Protein AF-A0A1M6E8T5-F1 (afdb_monomer)

Structure (mmCIF, N/CA/C/O backbone):
data_AF-A0A1M6E8T5-F1
#
_entry.id   AF-A0A1M6E8T5-F1
#
loop_
_atom_site.group_PDB
_atom_site.id
_atom_site.type_symbol
_atom_site.label_atom_id
_atom_site.label_alt_id
_atom_site.label_comp_id
_atom_site.label_asym_id
_atom_site.label_entity_id
_atom_site.label_seq_id
_atom_site.pdbx_PDB_ins_code
_atom_site.Cartn_x
_atom_site.Cartn_y
_atom_site.Cartn_z
_atom_site.occupancy
_atom_site.B_iso_or_equiv
_atom_site.auth_seq_id
_atom_site.auth_comp_id
_atom_site.auth_asym_id
_atom_site.auth_atom_id
_atom_site.pdbx_PDB_model_num
ATOM 1 N N . MET A 1 1 ? 20.675 -25.572 -36.518 1.00 39.62 1 MET A N 1
ATOM 2 C CA . MET A 1 1 ? 21.276 -24.234 -36.357 1.00 39.62 1 MET A CA 1
ATOM 3 C C . MET A 1 1 ? 20.811 -23.739 -35.008 1.00 39.62 1 MET A C 1
ATOM 5 O O . MET A 1 1 ? 19.609 -23.624 -34.831 1.00 39.62 1 MET A O 1
ATOM 9 N N . SER A 1 2 ? 21.718 -23.614 -34.044 1.00 46.34 2 SER A N 1
ATOM 10 C CA . SER A 1 2 ? 21.383 -23.093 -32.717 1.00 46.34 2 SER A CA 1
ATOM 11 C C . SER A 1 2 ? 21.379 -21.572 -32.796 1.00 46.34 2 SER A C 1
ATOM 13 O O . SER A 1 2 ? 22.405 -20.997 -33.160 1.00 46.34 2 SER A 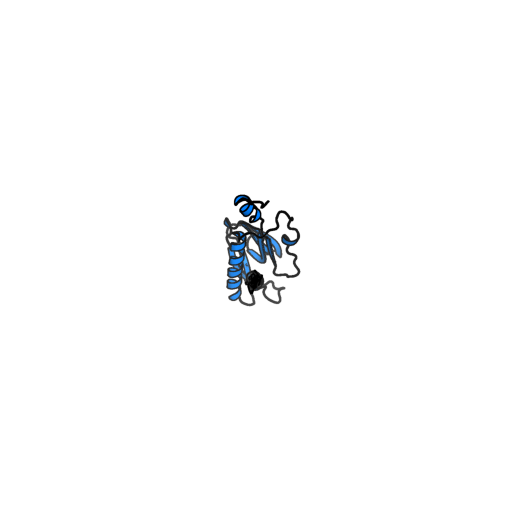O 1
ATOM 15 N N . ASP A 1 3 ? 20.247 -20.941 -32.491 1.00 60.16 3 ASP A N 1
ATOM 16 C CA . ASP A 1 3 ? 20.173 -19.491 -32.321 1.00 60.16 3 ASP A CA 1
ATOM 17 C C . ASP A 1 3 ? 20.995 -19.109 -31.087 1.00 60.16 3 ASP A C 1
ATOM 19 O O . ASP A 1 3 ? 20.649 -19.440 -29.952 1.00 60.16 3 ASP A O 1
ATOM 23 N N . ILE A 1 4 ? 22.141 -18.468 -31.314 1.00 59.66 4 ILE A N 1
ATOM 24 C CA . ILE A 1 4 ? 22.944 -17.875 -30.248 1.00 59.66 4 ILE A CA 1
ATOM 25 C C . ILE A 1 4 ? 22.240 -16.573 -29.880 1.00 59.66 4 ILE A C 1
ATOM 27 O O . ILE A 1 4 ? 22.450 -15.560 -30.542 1.00 59.66 4 ILE A O 1
ATOM 31 N N . GLN A 1 5 ? 21.387 -16.605 -28.856 1.00 51.31 5 GLN A N 1
ATOM 32 C CA . GLN A 1 5 ? 20.856 -15.370 -28.289 1.00 51.31 5 GLN A CA 1
ATOM 33 C C . GLN A 1 5 ? 22.006 -14.578 -27.676 1.00 51.31 5 GLN A C 1
ATOM 35 O O . GLN A 1 5 ? 22.799 -15.104 -26.888 1.00 51.31 5 GLN A O 1
ATOM 40 N N . THR A 1 6 ? 22.126 -13.319 -28.074 1.00 71.19 6 THR A N 1
ATOM 41 C CA . THR A 1 6 ? 23.116 -12.41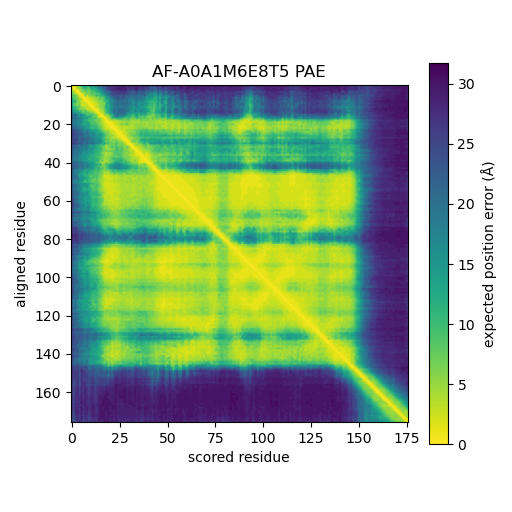4 -27.498 1.00 71.19 6 THR A CA 1
ATOM 42 C C . THR A 1 6 ? 22.727 -12.081 -26.056 1.00 71.19 6 THR A C 1
ATOM 44 O O . THR A 1 6 ? 21.553 -12.099 -25.691 1.00 71.19 6 THR A O 1
ATOM 47 N N . THR A 1 7 ? 23.702 -11.767 -25.200 1.00 60.91 7 THR A N 1
ATOM 48 C CA . THR A 1 7 ? 23.442 -11.381 -23.800 1.00 60.91 7 THR A CA 1
ATOM 49 C C . THR A 1 7 ? 22.469 -10.205 -23.687 1.00 60.91 7 THR A C 1
ATOM 51 O O . THR A 1 7 ? 21.674 -10.178 -22.758 1.00 60.91 7 THR A O 1
ATOM 54 N N . ALA A 1 8 ? 22.470 -9.291 -24.661 1.00 58.00 8 ALA A N 1
ATOM 55 C CA . ALA A 1 8 ? 21.516 -8.188 -24.737 1.00 58.00 8 ALA A CA 1
ATOM 56 C C . ALA A 1 8 ? 20.073 -8.665 -24.995 1.00 58.00 8 ALA A C 1
ATOM 58 O O . ALA A 1 8 ? 19.156 -8.195 -24.335 1.00 58.00 8 ALA A O 1
ATOM 59 N N . GLU A 1 9 ? 19.866 -9.638 -25.887 1.00 54.22 9 GLU A N 1
ATOM 60 C CA . GLU A 1 9 ? 18.538 -10.216 -26.154 1.00 54.22 9 GLU A CA 1
ATOM 61 C C . GLU A 1 9 ? 18.030 -11.056 -24.970 1.00 54.22 9 GLU A C 1
ATOM 63 O O . GLU A 1 9 ? 16.832 -11.077 -24.691 1.00 54.22 9 GLU A O 1
ATOM 68 N N . ALA A 1 10 ? 18.931 -11.712 -24.230 1.00 57.81 10 ALA A N 1
ATOM 69 C CA . ALA A 1 10 ? 18.589 -12.411 -22.991 1.00 57.81 10 ALA A CA 1
ATOM 70 C C . ALA A 1 10 ? 18.209 -11.437 -21.858 1.00 57.81 10 ALA A C 1
ATOM 72 O O . ALA A 1 10 ? 17.269 -11.708 -21.112 1.00 57.81 10 ALA A O 1
ATOM 73 N N . GLU A 1 11 ? 18.900 -10.299 -21.740 1.00 58.88 11 GLU A N 1
ATOM 74 C CA . GLU A 1 11 ? 18.570 -9.232 -20.785 1.00 58.88 11 GLU A CA 1
ATOM 75 C C . GLU A 1 11 ? 17.265 -8.507 -21.154 1.00 58.88 11 GLU A C 1
ATOM 77 O O . GLU A 1 11 ? 16.454 -8.234 -20.273 1.00 58.88 11 GLU A O 1
ATOM 82 N N . GLU A 1 12 ? 17.010 -8.261 -22.442 1.00 54.03 12 GLU A N 1
ATOM 83 C CA . GLU A 1 12 ? 15.775 -7.638 -22.938 1.00 54.03 12 GLU A CA 1
ATOM 84 C C . GLU A 1 12 ? 14.552 -8.555 -22.746 1.00 54.03 12 GLU A C 1
ATOM 86 O O . GLU A 1 12 ? 13.512 -8.112 -22.259 1.00 54.03 12 GLU A O 1
ATOM 91 N N . ASN A 1 13 ? 14.681 -9.859 -23.022 1.00 50.88 13 ASN A N 1
ATOM 92 C CA . ASN A 1 13 ? 13.605 -10.836 -22.810 1.00 50.88 13 ASN A CA 1
ATOM 93 C C . ASN A 1 13 ? 13.371 -11.147 -21.311 1.00 50.88 13 ASN A C 1
ATOM 95 O O . ASN A 1 13 ? 12.273 -11.536 -20.914 1.00 50.88 13 ASN A O 1
ATOM 99 N N . ALA A 1 14 ? 14.381 -10.923 -20.459 1.00 52.91 14 ALA A N 1
ATOM 100 C CA . ALA A 1 14 ? 14.263 -10.953 -18.999 1.00 52.91 14 ALA A CA 1
ATOM 101 C C . ALA A 1 14 ? 13.702 -9.647 -18.396 1.00 52.91 14 ALA A C 1
ATOM 103 O O . ALA A 1 14 ? 13.449 -9.602 -17.193 1.00 52.91 14 ALA A O 1
ATOM 104 N N . ALA A 1 15 ? 13.492 -8.598 -19.199 1.00 51.72 15 ALA A N 1
ATOM 105 C CA . ALA A 1 15 ? 13.020 -7.283 -18.758 1.00 51.72 15 ALA A CA 1
ATOM 106 C C . ALA A 1 15 ? 11.510 -7.059 -18.968 1.00 51.72 15 ALA A C 1
ATOM 108 O O . ALA A 1 15 ? 11.032 -5.927 -18.878 1.00 51.72 15 ALA A O 1
ATOM 109 N N . LEU A 1 16 ? 10.735 -8.114 -19.240 1.00 55.97 16 LEU A N 1
ATOM 110 C CA . LEU A 1 16 ? 9.282 -7.993 -19.337 1.00 55.97 16 LEU A CA 1
ATOM 111 C C . LEU A 1 16 ? 8.660 -7.888 -17.934 1.00 55.97 16 LEU A C 1
ATOM 113 O O . LEU A 1 16 ? 8.935 -8.735 -17.077 1.00 55.97 16 LEU A O 1
ATOM 117 N N . PRO A 1 17 ? 7.831 -6.863 -17.680 1.00 56.31 17 PRO A N 1
ATOM 118 C CA . PRO A 1 17 ? 7.446 -6.506 -16.327 1.00 56.31 17 PRO A CA 1
ATOM 119 C C . PRO A 1 17 ? 6.505 -7.537 -15.696 1.00 56.31 17 PRO A C 1
ATOM 121 O O . PRO A 1 17 ? 5.552 -8.002 -16.322 1.00 56.31 17 PRO A O 1
ATOM 124 N N . ALA A 1 18 ? 6.742 -7.875 -14.428 1.00 74.88 18 ALA A N 1
ATOM 125 C CA . ALA A 1 18 ? 5.736 -8.528 -13.608 1.00 74.88 18 ALA A CA 1
ATOM 126 C C . ALA A 1 18 ? 4.834 -7.472 -12.950 1.00 74.88 18 ALA A C 1
ATOM 128 O O . ALA A 1 18 ? 5.291 -6.437 -12.458 1.00 74.88 18 ALA A O 1
ATOM 129 N N . LEU A 1 19 ? 3.536 -7.761 -12.929 1.00 80.25 19 LEU A N 1
ATOM 130 C CA . LEU A 1 19 ? 2.517 -6.995 -12.222 1.00 80.25 19 LEU A CA 1
ATOM 131 C C . LEU A 1 19 ? 1.820 -7.929 -11.241 1.00 80.25 19 LEU A C 1
ATOM 133 O O . LEU A 1 19 ? 1.459 -9.051 -11.598 1.00 80.25 19 LEU A O 1
ATOM 137 N N . ARG A 1 20 ? 1.619 -7.458 -10.013 1.00 82.88 20 ARG A N 1
ATOM 138 C CA . ARG A 1 20 ? 0.859 -8.186 -8.995 1.00 82.88 20 ARG A CA 1
ATOM 139 C C . ARG A 1 20 ? 0.071 -7.221 -8.137 1.00 82.88 20 ARG A C 1
ATOM 141 O O . ARG A 1 20 ? 0.616 -6.214 -7.688 1.00 82.88 20 ARG A O 1
ATOM 148 N N . GLU A 1 21 ? -1.177 -7.569 -7.847 1.00 83.81 21 GLU A N 1
ATOM 149 C CA . GLU A 1 21 ? -2.066 -6.779 -6.992 1.00 83.81 21 GLU A CA 1
ATOM 150 C C . GLU A 1 21 ? -2.808 -7.679 -6.006 1.00 83.81 21 GLU A C 1
ATOM 152 O O . GLU A 1 21 ? -3.251 -8.771 -6.349 1.00 83.81 21 GLU A O 1
ATOM 157 N N . VAL A 1 22 ? -2.943 -7.223 -4.760 1.00 82.81 22 VAL A N 1
ATOM 158 C CA . VAL A 1 22 ? -3.627 -7.964 -3.697 1.00 82.81 22 VAL A CA 1
ATOM 159 C C . VAL A 1 22 ? -4.530 -7.011 -2.931 1.00 82.81 22 VAL A C 1
ATOM 161 O O . VAL A 1 22 ? -4.105 -5.926 -2.527 1.00 82.81 22 VAL A O 1
ATOM 164 N N . HIS A 1 23 ? -5.772 -7.430 -2.695 1.00 82.62 23 HIS A N 1
ATOM 165 C CA . HIS A 1 23 ? -6.796 -6.635 -2.022 1.00 82.62 23 HIS A CA 1
ATOM 166 C C . HIS A 1 23 ? -7.334 -7.333 -0.761 1.00 82.62 23 HIS A C 1
ATOM 168 O O . HIS A 1 23 ? -7.296 -8.554 -0.623 1.00 82.62 23 HIS A O 1
ATOM 174 N N . ALA A 1 24 ? -7.859 -6.542 0.178 1.00 79.62 24 ALA A N 1
ATOM 175 C CA . ALA A 1 24 ? -8.532 -7.007 1.387 1.00 79.62 24 ALA A CA 1
ATOM 176 C C . ALA A 1 24 ? -9.798 -7.800 1.053 1.00 79.62 24 ALA A C 1
ATOM 178 O O . ALA A 1 24 ? -10.091 -8.790 1.720 1.00 79.62 24 ALA A O 1
ATOM 179 N N . ASP A 1 25 ? -10.547 -7.351 0.046 1.00 79.00 25 ASP A N 1
ATOM 180 C CA . ASP A 1 25 ? -11.738 -8.028 -0.452 1.00 79.00 25 ASP A CA 1
ATOM 181 C C . ASP A 1 25 ? -11.336 -9.057 -1.523 1.00 79.00 25 ASP A C 1
ATOM 183 O O . ASP A 1 25 ? -10.864 -8.652 -2.587 1.00 79.00 25 ASP A O 1
ATOM 187 N N . PRO A 1 26 ? -11.508 -10.370 -1.275 1.00 69.56 26 PRO A N 1
ATOM 188 C CA . PRO A 1 26 ? -11.159 -11.404 -2.246 1.00 69.56 26 PRO A CA 1
ATOM 189 C C . PRO A 1 26 ? -12.083 -11.408 -3.472 1.00 69.56 26 PRO A C 1
ATOM 191 O O . PRO A 1 26 ? -11.725 -11.990 -4.490 1.00 69.56 26 PRO A O 1
ATOM 194 N N . ALA A 1 27 ? -13.263 -10.782 -3.391 1.00 72.31 27 ALA A N 1
ATOM 195 C CA . ALA A 1 27 ? -14.167 -10.637 -4.528 1.00 72.31 27 ALA A CA 1
ATOM 196 C C . ALA A 1 27 ? -13.774 -9.466 -5.443 1.00 72.31 27 ALA A C 1
ATOM 198 O O . ALA A 1 27 ? -14.336 -9.317 -6.530 1.00 72.31 27 ALA A O 1
ATOM 199 N N . ARG A 1 28 ? -12.819 -8.624 -5.023 1.00 71.81 28 ARG A N 1
ATOM 200 C CA . ARG A 1 28 ? -12.336 -7.507 -5.830 1.00 71.81 28 ARG A CA 1
ATOM 201 C C . ARG A 1 28 ? -11.369 -8.033 -6.898 1.00 71.81 28 ARG A C 1
ATOM 203 O O . ARG A 1 28 ? -10.333 -8.587 -6.533 1.00 71.81 28 ARG A O 1
ATOM 210 N N . PRO A 1 29 ? -11.667 -7.852 -8.197 1.00 64.31 29 PRO A N 1
ATOM 211 C CA . PRO A 1 29 ? -10.758 -8.278 -9.253 1.00 64.31 29 PRO A CA 1
ATOM 212 C C . PRO A 1 29 ? -9.450 -7.483 -9.174 1.00 64.31 29 PRO A C 1
ATOM 214 O O . PRO A 1 29 ? -9.482 -6.278 -8.909 1.00 64.31 29 PRO A O 1
ATOM 217 N N . ALA A 1 30 ? -8.320 -8.155 -9.421 1.00 65.81 30 ALA A N 1
ATOM 218 C CA . ALA A 1 30 ? -7.035 -7.498 -9.645 1.00 65.81 30 ALA A CA 1
ATOM 219 C C . ALA A 1 30 ? -7.167 -6.634 -10.904 1.00 65.81 30 ALA A C 1
ATOM 221 O O . ALA A 1 30 ? -7.286 -7.149 -12.017 1.00 65.81 30 ALA A O 1
ATOM 222 N N . THR A 1 31 ? -7.250 -5.322 -10.703 1.00 64.44 31 THR A N 1
ATOM 223 C CA . THR A 1 31 ? -7.682 -4.365 -11.723 1.00 64.44 31 THR A CA 1
ATOM 224 C C . THR A 1 31 ? -6.737 -4.306 -12.909 1.00 64.44 31 THR A C 1
ATOM 226 O O . THR A 1 31 ? -7.198 -4.229 -14.040 1.00 64.44 31 THR A O 1
ATOM 229 N N . CYS A 1 32 ? -5.429 -4.363 -12.670 1.00 67.25 32 CYS A N 1
ATOM 230 C CA . CYS A 1 32 ? -4.453 -4.207 -13.743 1.00 67.25 32 CYS A CA 1
ATOM 231 C C . CYS A 1 32 ? -3.931 -5.560 -14.258 1.00 67.25 32 CYS A C 1
ATOM 233 O O . CYS A 1 32 ? -3.522 -5.657 -15.412 1.00 67.25 32 CYS A O 1
ATOM 235 N N . GLU A 1 33 ? -3.930 -6.610 -13.424 1.00 67.50 33 GLU A N 1
ATOM 236 C CA . GLU A 1 33 ? -3.372 -7.926 -13.786 1.00 67.50 33 GLU A CA 1
ATOM 237 C C . GLU A 1 33 ? -4.245 -8.647 -14.824 1.00 67.50 33 GLU A C 1
ATOM 239 O O . GLU A 1 33 ? -3.726 -9.222 -15.783 1.00 67.50 33 GLU A O 1
ATOM 244 N N . ALA A 1 34 ? -5.572 -8.562 -14.681 1.00 67.31 34 ALA A N 1
ATOM 245 C CA . ALA A 1 34 ? -6.517 -9.193 -15.603 1.00 67.31 34 ALA A CA 1
ATOM 246 C C . ALA A 1 34 ? -6.464 -8.584 -17.019 1.00 67.31 34 ALA A C 1
ATOM 248 O O . ALA A 1 34 ? -6.560 -9.312 -18.010 1.00 67.31 34 ALA A O 1
ATOM 249 N N . ASP A 1 35 ? -6.246 -7.269 -17.106 1.00 73.25 35 ASP A N 1
ATOM 250 C CA . ASP A 1 35 ? -6.283 -6.495 -18.353 1.00 73.25 35 ASP A CA 1
ATOM 251 C C . ASP A 1 35 ? -4.887 -6.219 -18.940 1.00 73.25 35 ASP A C 1
ATOM 253 O O . ASP A 1 35 ? -4.743 -5.462 -19.903 1.00 73.25 35 ASP A O 1
ATOM 257 N N . LEU A 1 36 ? -3.839 -6.844 -18.389 1.00 74.06 36 LEU A N 1
ATOM 258 C CA . LEU A 1 36 ? -2.459 -6.594 -18.793 1.00 74.06 36 LEU A CA 1
ATOM 259 C C . LEU A 1 36 ? -2.228 -7.017 -20.256 1.00 74.06 36 LEU A C 1
ATOM 261 O O . LEU A 1 36 ? -2.396 -8.206 -20.571 1.00 74.06 36 LEU A O 1
ATOM 265 N N . PRO A 1 37 ? -1.806 -6.111 -21.160 1.00 75.50 37 PRO A N 1
ATOM 266 C CA . PRO A 1 37 ? -1.517 -6.461 -22.546 1.00 75.50 37 PRO A CA 1
ATOM 267 C C . PRO A 1 37 ? -0.438 -7.553 -22.648 1.00 75.50 37 PRO A C 1
ATOM 269 O O . PRO A 1 37 ? 0.509 -7.532 -21.861 1.00 75.50 37 PRO A O 1
ATOM 272 N N . PRO A 1 38 ? -0.506 -8.481 -23.626 1.00 71.38 38 PRO A N 1
ATOM 273 C CA . PRO A 1 38 ? 0.472 -9.567 -23.761 1.00 71.38 38 PRO A CA 1
ATOM 274 C C . PRO A 1 38 ? 1.931 -9.100 -23.825 1.00 71.38 38 PRO A C 1
ATOM 276 O O . PRO A 1 38 ? 2.802 -9.758 -23.271 1.00 71.38 38 PRO A O 1
ATOM 279 N N . ALA A 1 39 ? 2.183 -7.936 -24.433 1.00 67.88 39 ALA A N 1
ATOM 280 C CA . ALA A 1 39 ? 3.512 -7.330 -24.535 1.00 67.88 39 ALA A CA 1
ATOM 281 C C . ALA A 1 39 ? 4.112 -6.888 -23.185 1.00 67.88 39 ALA A C 1
ATOM 283 O O . ALA A 1 39 ? 5.290 -6.565 -23.120 1.00 67.88 39 ALA A O 1
ATOM 284 N N . MET A 1 40 ? 3.308 -6.849 -22.121 1.00 63.97 40 MET A N 1
ATOM 285 C CA . MET A 1 40 ? 3.719 -6.438 -20.778 1.00 63.97 40 MET A CA 1
ATOM 286 C C . MET A 1 40 ? 3.729 -7.614 -19.794 1.00 63.97 40 MET A C 1
ATOM 288 O O . MET A 1 40 ? 3.822 -7.389 -18.597 1.00 63.97 40 MET A O 1
ATOM 292 N N . ARG A 1 41 ? 3.585 -8.860 -20.265 1.00 66.50 41 ARG A N 1
ATOM 293 C CA . ARG A 1 41 ? 3.579 -10.060 -19.415 1.00 66.50 41 ARG A CA 1
ATOM 294 C C . ARG A 1 41 ? 4.957 -10.715 -19.442 1.00 66.50 41 ARG A C 1
ATOM 296 O O . ARG A 1 41 ? 5.435 -11.069 -20.514 1.00 66.50 41 ARG A O 1
ATOM 303 N N . GLY A 1 42 ? 5.561 -10.948 -18.279 1.00 64.56 42 GLY A N 1
ATOM 304 C CA . GLY A 1 42 ? 6.840 -11.650 -18.191 1.00 64.56 42 GLY A CA 1
ATOM 305 C C . GLY A 1 42 ? 7.219 -12.106 -16.787 1.00 64.56 42 GLY A C 1
ATOM 306 O O . GLY A 1 42 ? 6.521 -11.836 -15.81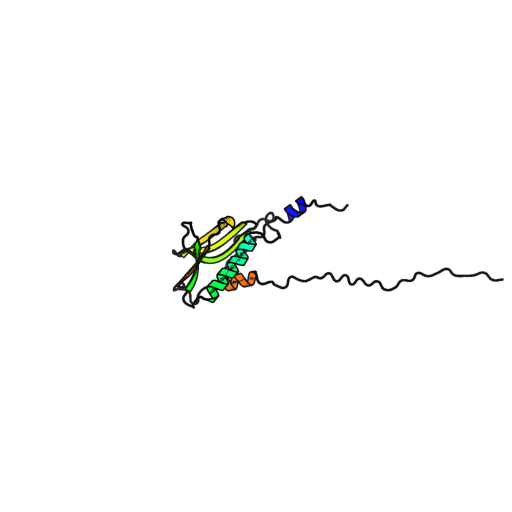0 1.00 64.56 42 GLY A O 1
ATOM 307 N N . LYS A 1 43 ? 8.340 -12.829 -16.700 1.00 58.75 43 LYS A N 1
ATOM 308 C CA . LYS A 1 43 ? 9.029 -13.154 -15.446 1.00 58.75 43 LYS A CA 1
ATOM 309 C C . LYS A 1 43 ? 10.435 -12.565 -15.510 1.00 58.75 43 LYS A C 1
ATOM 311 O O . LYS A 1 43 ? 11.307 -13.126 -16.165 1.00 58.75 43 LYS A O 1
ATOM 316 N N . ALA A 1 44 ? 10.630 -11.458 -14.806 1.00 63.38 44 ALA A N 1
ATOM 317 C CA . ALA A 1 44 ? 11.926 -10.828 -14.599 1.00 63.38 44 ALA A CA 1
ATOM 318 C C . ALA A 1 44 ? 12.565 -11.286 -13.269 1.00 63.38 44 ALA A C 1
ATOM 320 O O . ALA A 1 44 ? 11.859 -11.776 -12.374 1.00 63.38 44 ALA A O 1
ATOM 321 N N . PRO A 1 45 ? 13.890 -11.111 -13.079 1.00 72.00 45 PRO A N 1
ATOM 322 C CA . PRO A 1 45 ? 14.473 -11.098 -11.737 1.00 72.00 45 PRO A CA 1
ATOM 323 C C . PRO A 1 45 ? 13.767 -10.053 -10.856 1.00 72.00 45 PRO A C 1
ATOM 325 O O . PRO A 1 45 ? 13.163 -9.107 -11.357 1.00 72.00 45 PRO A O 1
ATOM 328 N N . LYS A 1 46 ? 13.836 -10.201 -9.523 1.00 79.12 46 LYS A N 1
ATOM 329 C CA . LYS A 1 46 ? 13.129 -9.292 -8.602 1.00 79.12 46 LYS A CA 1
ATOM 330 C C . LYS A 1 46 ? 13.516 -7.828 -8.849 1.00 79.12 46 LYS A C 1
ATOM 332 O O . LYS A 1 46 ? 14.641 -7.423 -8.555 1.00 79.12 46 LYS A O 1
ATOM 337 N N . SER A 1 47 ? 12.554 -7.042 -9.321 1.00 88.50 47 SER A N 1
ATOM 338 C CA . SER A 1 47 ? 12.716 -5.611 -9.558 1.00 88.50 47 SER A CA 1
ATOM 339 C C . SER A 1 47 ? 12.800 -4.806 -8.252 1.00 88.50 47 SER A C 1
ATOM 341 O O . SER A 1 47 ? 12.380 -5.289 -7.191 1.00 88.50 47 SER A O 1
ATOM 343 N N . PRO A 1 48 ? 13.282 -3.550 -8.301 1.00 92.69 48 PRO A N 1
ATOM 344 C CA . PRO A 1 48 ? 13.148 -2.604 -7.196 1.00 92.69 48 PRO A CA 1
ATOM 345 C C . PRO A 1 48 ? 11.714 -2.476 -6.652 1.00 92.69 48 PRO A C 1
ATOM 347 O O . PRO A 1 48 ? 11.540 -2.443 -5.430 1.00 92.69 48 PRO A O 1
ATOM 350 N N . ALA A 1 49 ? 10.698 -2.454 -7.523 1.00 92.69 49 ALA A N 1
ATOM 351 C CA . ALA A 1 49 ? 9.281 -2.398 -7.157 1.00 92.69 49 ALA A CA 1
ATOM 352 C C . ALA A 1 49 ? 8.835 -3.616 -6.359 1.00 92.69 49 ALA A C 1
ATOM 354 O O . ALA A 1 49 ? 8.310 -3.467 -5.253 1.00 92.69 49 ALA A O 1
ATOM 355 N N . ARG A 1 50 ? 9.121 -4.819 -6.863 1.00 90.88 50 ARG A N 1
ATOM 356 C CA . ARG A 1 50 ? 8.798 -6.067 -6.170 1.00 90.88 50 ARG A CA 1
ATOM 357 C C . ARG A 1 50 ? 9.479 -6.135 -4.809 1.00 90.88 50 ARG A C 1
ATOM 359 O O . ARG A 1 50 ? 8.860 -6.455 -3.799 1.00 90.88 50 ARG A O 1
ATOM 366 N N . TRP A 1 51 ? 10.752 -5.768 -4.764 1.00 92.06 51 TRP A N 1
ATOM 367 C CA . TRP A 1 51 ? 11.519 -5.693 -3.531 1.00 92.06 51 TRP A CA 1
ATOM 368 C C . TRP A 1 51 ? 10.927 -4.707 -2.512 1.00 92.06 51 TRP A C 1
ATOM 370 O O . TRP A 1 51 ? 10.875 -5.005 -1.317 1.00 92.06 51 TRP A O 1
ATOM 380 N N . ALA A 1 52 ? 10.505 -3.519 -2.950 1.00 94.19 52 ALA A N 1
ATOM 381 C CA . ALA A 1 52 ? 9.848 -2.540 -2.088 1.00 94.19 52 ALA A CA 1
ATOM 382 C C . ALA A 1 52 ? 8.500 -3.066 -1.573 1.00 94.19 52 ALA A C 1
ATOM 384 O O . ALA A 1 52 ? 8.240 -2.998 -0.372 1.00 94.19 52 ALA A O 1
ATOM 385 N N . TYR A 1 53 ? 7.696 -3.649 -2.460 1.00 92.94 53 TYR A N 1
ATOM 386 C CA . TYR A 1 53 ? 6.407 -4.259 -2.154 1.00 92.94 53 TYR A CA 1
ATOM 387 C C . TYR A 1 53 ? 6.515 -5.341 -1.074 1.00 92.94 53 TYR A C 1
ATOM 389 O O . TYR A 1 53 ? 5.880 -5.225 -0.027 1.00 92.94 53 TYR A O 1
ATOM 397 N N . GLU A 1 54 ? 7.383 -6.339 -1.265 1.00 91.88 54 GLU A N 1
ATOM 398 C CA . GLU A 1 54 ? 7.564 -7.438 -0.308 1.00 91.88 54 GLU A CA 1
ATOM 399 C C . GLU A 1 54 ? 8.009 -6.921 1.075 1.00 91.88 54 GLU A C 1
ATOM 401 O O . GLU A 1 54 ? 7.487 -7.346 2.108 1.00 91.88 54 GLU A O 1
ATOM 406 N N . ARG A 1 55 ? 8.926 -5.943 1.128 1.00 93.94 55 ARG A N 1
ATOM 407 C CA . ARG A 1 55 ? 9.373 -5.346 2.401 1.00 93.94 55 ARG A CA 1
ATOM 408 C C . ARG A 1 55 ? 8.275 -4.538 3.089 1.00 93.94 55 ARG A C 1
ATOM 410 O O . ARG A 1 55 ? 8.153 -4.604 4.311 1.00 93.94 55 ARG A O 1
ATOM 417 N N . LEU A 1 56 ? 7.469 -3.790 2.337 1.00 93.44 56 LEU A N 1
ATOM 418 C CA . LEU A 1 56 ? 6.341 -3.039 2.893 1.00 93.44 56 LEU A CA 1
ATOM 419 C C . LEU A 1 56 ? 5.298 -3.965 3.516 1.00 93.44 56 LEU A C 1
ATOM 421 O O . LEU A 1 56 ? 4.802 -3.665 4.600 1.00 93.44 56 LEU A O 1
ATOM 425 N N . ILE A 1 57 ? 5.024 -5.112 2.892 1.00 91.69 57 ILE A N 1
ATOM 426 C CA . ILE A 1 57 ? 4.143 -6.141 3.456 1.00 91.69 57 ILE A CA 1
ATOM 427 C C . ILE A 1 57 ? 4.639 -6.587 4.833 1.00 91.69 57 ILE A C 1
ATOM 429 O O . ILE A 1 57 ? 3.854 -6.651 5.781 1.00 91.69 57 ILE A O 1
ATOM 433 N N . LEU A 1 58 ? 5.944 -6.841 4.968 1.00 91.12 58 LEU A N 1
ATOM 434 C CA . LEU A 1 58 ? 6.542 -7.221 6.248 1.00 91.12 58 LEU A CA 1
ATOM 435 C C . LEU A 1 58 ? 6.381 -6.118 7.301 1.00 91.12 58 LEU A C 1
ATOM 437 O O . LEU A 1 58 ? 5.993 -6.414 8.432 1.00 91.12 58 LEU A O 1
ATOM 441 N N . TYR A 1 59 ? 6.621 -4.852 6.942 1.00 93.38 59 TYR A N 1
ATOM 442 C CA . TYR A 1 59 ? 6.410 -3.727 7.859 1.00 93.38 59 TYR A CA 1
ATOM 443 C C . TYR A 1 59 ? 4.949 -3.597 8.296 1.00 93.38 59 TYR A C 1
ATOM 445 O O . TYR A 1 59 ? 4.690 -3.433 9.488 1.00 93.38 59 TYR A O 1
ATOM 453 N N . ILE A 1 60 ? 3.998 -3.715 7.365 1.00 91.69 60 ILE A N 1
ATOM 454 C CA . ILE A 1 60 ? 2.562 -3.634 7.661 1.00 91.69 60 ILE A CA 1
ATOM 455 C C . ILE A 1 60 ? 2.144 -4.780 8.582 1.00 91.69 60 ILE A C 1
ATOM 457 O O . ILE A 1 60 ? 1.520 -4.524 9.609 1.00 91.69 60 ILE A O 1
ATOM 461 N N . ARG A 1 61 ? 2.546 -6.023 8.284 1.00 90.94 61 ARG A N 1
ATOM 462 C CA . ARG A 1 61 ? 2.285 -7.180 9.156 1.00 90.94 61 ARG A CA 1
ATOM 463 C C . ARG A 1 61 ? 2.833 -6.943 10.563 1.00 90.94 61 ARG A C 1
ATOM 465 O O . ARG A 1 61 ? 2.105 -7.112 11.536 1.00 90.94 61 ARG A O 1
A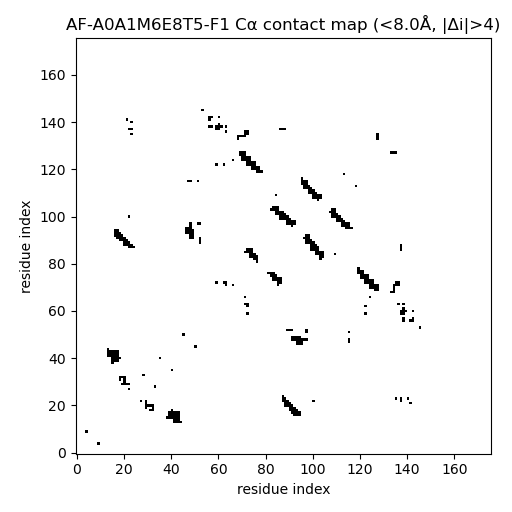TOM 472 N N . LYS A 1 62 ? 4.092 -6.507 10.687 1.00 92.19 62 LYS A N 1
ATOM 473 C CA . LYS A 1 62 ? 4.715 -6.230 11.994 1.00 92.19 62 LYS A CA 1
ATOM 474 C C . LYS A 1 62 ? 4.064 -5.080 12.753 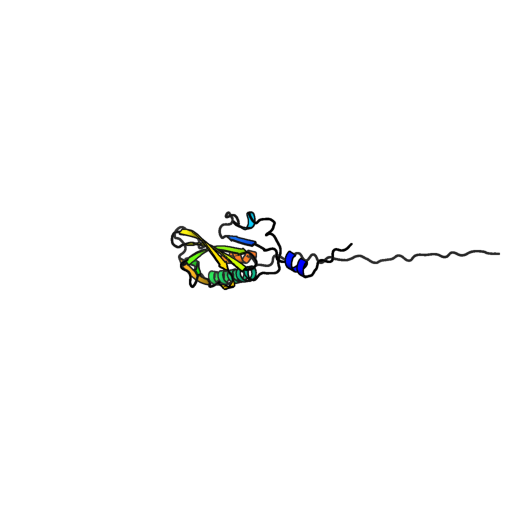1.00 92.19 62 LYS A C 1
ATOM 476 O O . LYS A 1 62 ? 4.040 -5.109 13.982 1.00 92.19 62 LYS A O 1
ATOM 481 N N . PHE A 1 63 ? 3.541 -4.085 12.049 1.00 91.94 63 PHE A N 1
ATOM 482 C CA . PHE A 1 63 ? 2.769 -3.008 12.655 1.00 91.94 63 PHE A CA 1
ATOM 483 C C . PHE A 1 63 ? 1.417 -3.520 13.176 1.00 91.94 63 PHE A C 1
ATOM 485 O O . PHE A 1 63 ? 1.064 -3.268 14.326 1.00 91.94 63 PHE A O 1
ATOM 492 N N . GLU A 1 64 ? 0.698 -4.297 12.363 1.00 90.88 64 GLU A N 1
ATOM 493 C CA . GLU A 1 64 ? -0.603 -4.875 12.714 1.00 90.88 64 GLU A CA 1
ATOM 494 C C . GLU A 1 64 ? -0.537 -5.903 13.854 1.00 90.88 64 GLU A C 1
ATOM 496 O O . GLU A 1 64 ? -1.473 -5.974 14.646 1.00 90.88 64 GLU A O 1
ATOM 501 N N . GLU A 1 65 ? 0.560 -6.661 13.983 1.00 90.06 65 GLU A N 1
ATOM 502 C CA . GLU A 1 65 ? 0.796 -7.600 15.099 1.00 90.06 65 GLU A CA 1
ATOM 503 C C . GLU A 1 65 ? 0.697 -6.926 16.480 1.00 90.06 65 GLU A C 1
ATOM 505 O O . GLU A 1 65 ? 0.419 -7.592 17.475 1.00 90.06 65 GLU A O 1
ATOM 510 N N . ARG A 1 66 ? 0.929 -5.611 16.555 1.00 88.94 66 ARG A N 1
ATOM 511 C CA . ARG A 1 66 ? 0.923 -4.832 17.803 1.00 88.94 66 ARG A CA 1
ATOM 512 C C . ARG A 1 66 ? -0.358 -4.022 18.003 1.00 88.94 66 ARG A C 1
ATOM 514 O O . ARG A 1 66 ? -0.420 -3.223 18.934 1.00 88.94 66 ARG A O 1
ATOM 521 N N . LEU A 1 67 ? -1.344 -4.183 17.122 1.00 88.75 67 LEU A N 1
ATOM 522 C CA . LEU A 1 67 ? -2.525 -3.333 17.067 1.00 88.75 67 LEU A CA 1
ATOM 523 C C . LEU A 1 67 ? -3.735 -3.995 17.743 1.00 88.75 67 LEU A C 1
ATOM 525 O O . LEU A 1 67 ? -4.060 -5.148 17.452 1.00 88.75 67 LEU A O 1
ATOM 529 N N . ASP A 1 68 ? -4.425 -3.251 18.610 1.00 87.00 68 ASP A N 1
ATOM 530 C CA . ASP A 1 68 ? -5.628 -3.712 19.320 1.00 87.00 68 ASP A CA 1
ATOM 531 C C . ASP A 1 68 ? -6.853 -3.890 18.398 1.00 87.00 68 ASP A C 1
ATOM 533 O O . ASP A 1 68 ? -6.836 -3.510 17.227 1.00 87.00 68 ASP A O 1
ATOM 537 N N . SER A 1 69 ? -7.943 -4.462 18.917 1.00 85.88 69 SER A N 1
ATOM 538 C CA . SER A 1 69 ? -9.163 -4.739 18.141 1.00 85.88 69 SER A CA 1
ATOM 539 C C . SER A 1 69 ? -9.911 -3.499 17.634 1.00 85.88 69 SER A C 1
ATOM 541 O O . SER A 1 69 ? -10.789 -3.629 16.780 1.00 85.88 69 SER A O 1
ATOM 543 N N . GLU A 1 70 ? -9.578 -2.310 18.135 1.00 87.62 70 GLU A N 1
ATOM 544 C CA . GLU A 1 70 ? -10.303 -1.069 17.863 1.00 87.62 70 GLU A CA 1
ATOM 545 C C . GLU A 1 70 ? -9.666 -0.247 16.747 1.00 87.62 70 GLU A C 1
ATOM 547 O O . GLU A 1 70 ? -10.305 0.654 16.204 1.00 87.62 70 GLU A O 1
ATOM 552 N N . HIS A 1 71 ? -8.431 -0.561 16.363 1.00 87.31 71 HIS A N 1
ATOM 553 C CA . HIS A 1 71 ? -7.693 0.175 15.345 1.00 87.31 71 HIS A CA 1
ATOM 554 C C . HIS A 1 71 ? -7.393 -0.685 14.120 1.00 87.31 71 HIS A C 1
ATOM 556 O O . HIS A 1 71 ? -7.235 -1.898 14.215 1.00 87.31 71 HIS A O 1
ATOM 562 N N . GLU A 1 72 ? -7.245 -0.052 12.959 1.00 85.81 72 GLU A N 1
A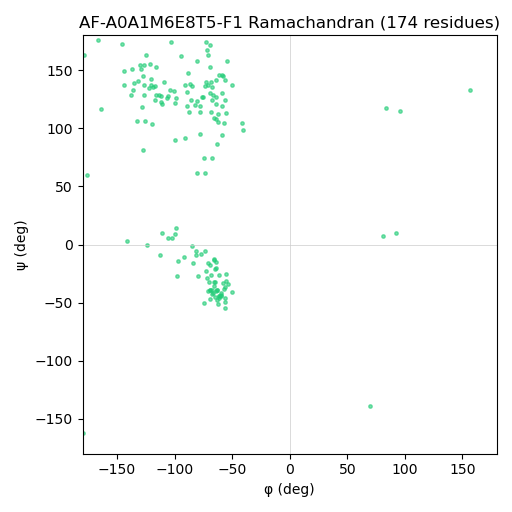TOM 563 C CA . GLU A 1 72 ? -6.708 -0.646 11.730 1.00 85.81 72 GLU A CA 1
ATOM 564 C C . GLU A 1 72 ? -5.529 0.181 11.216 1.00 85.81 72 GLU A C 1
ATOM 566 O O . GLU A 1 72 ? -5.337 1.339 11.605 1.00 85.81 72 GLU A O 1
ATOM 571 N N . VAL A 1 73 ? -4.735 -0.424 10.334 1.00 86.44 73 VAL A N 1
ATOM 572 C CA . VAL A 1 73 ? -3.621 0.265 9.690 1.00 86.44 73 VAL A CA 1
ATOM 573 C C . VAL A 1 73 ? -4.131 1.247 8.636 1.00 86.44 73 VAL A C 1
ATOM 575 O O . VAL A 1 73 ? -5.001 0.950 7.817 1.00 86.44 73 VAL A O 1
ATOM 578 N N . ALA A 1 74 ? -3.546 2.433 8.640 1.00 84.12 74 ALA A N 1
ATOM 579 C CA . ALA A 1 74 ? -3.651 3.406 7.575 1.00 84.12 74 ALA A CA 1
ATOM 580 C C . ALA A 1 74 ? -2.253 3.889 7.200 1.00 84.12 74 ALA A C 1
ATOM 582 O O . ALA A 1 74 ? -1.328 3.860 8.014 1.00 84.12 74 ALA A O 1
ATOM 583 N N . MET A 1 75 ? -2.101 4.344 5.967 1.00 81.19 75 MET A N 1
ATOM 584 C CA . MET A 1 75 ? -0.849 4.859 5.451 1.00 81.19 75 MET A CA 1
ATOM 585 C C . MET A 1 75 ? -0.961 6.356 5.214 1.00 81.19 75 MET A C 1
ATOM 587 O O . MET A 1 75 ? -1.838 6.821 4.493 1.00 81.19 75 MET A O 1
ATOM 591 N N . GLY A 1 76 ? -0.079 7.111 5.858 1.00 74.25 76 GLY A N 1
ATOM 592 C CA . GLY A 1 76 ? 0.190 8.496 5.510 1.00 74.25 76 GLY A CA 1
ATOM 593 C C . GLY A 1 76 ? 1.334 8.554 4.508 1.00 74.25 76 GLY A C 1
ATOM 594 O O . GLY A 1 76 ? 2.343 7.865 4.678 1.00 74.25 76 GLY A O 1
ATOM 595 N N . PHE A 1 77 ? 1.188 9.398 3.496 1.00 67.88 77 PHE A N 1
ATOM 596 C CA . PHE A 1 77 ? 2.256 9.692 2.546 1.00 67.88 77 PHE A CA 1
ATOM 597 C C . PHE A 1 77 ? 2.909 11.012 2.940 1.00 67.88 77 PHE A C 1
ATOM 599 O O . PHE A 1 77 ? 2.238 12.034 3.086 1.00 67.88 77 PHE A O 1
ATOM 606 N N . VAL A 1 78 ? 4.217 10.986 3.191 1.00 55.94 78 VAL A N 1
ATOM 607 C CA . VAL A 1 78 ? 4.941 12.180 3.644 1.00 55.94 78 VAL A CA 1
ATOM 608 C C . VAL A 1 78 ? 5.254 13.053 2.431 1.00 55.94 78 VAL A C 1
ATOM 610 O O . VAL A 1 78 ? 5.920 12.599 1.507 1.00 55.94 78 VAL A O 1
ATOM 613 N N . GLY A 1 79 ? 4.810 14.312 2.456 1.00 54.44 79 GLY A N 1
ATOM 614 C CA . GLY A 1 79 ? 5.142 15.305 1.427 1.00 54.44 79 GLY A CA 1
ATOM 615 C C . GLY A 1 79 ? 4.160 15.414 0.255 1.00 54.44 79 GLY A C 1
ATOM 616 O O . GLY A 1 79 ? 4.479 16.105 -0.706 1.00 54.44 79 GLY A O 1
ATOM 617 N N . GLY A 1 80 ? 2.983 14.779 0.324 1.00 59.31 80 GLY A N 1
ATOM 618 C CA . GLY A 1 80 ? 1.906 14.943 -0.660 1.00 59.31 80 GLY A CA 1
ATOM 619 C C . GLY A 1 80 ? 0.566 15.322 -0.022 1.00 59.31 80 GLY A C 1
ATOM 620 O O . GLY A 1 80 ? 0.301 14.978 1.129 1.00 59.31 80 GLY A O 1
ATOM 621 N N . ASP A 1 81 ? -0.304 15.983 -0.792 1.00 58.31 81 ASP A N 1
ATOM 622 C CA . ASP A 1 81 ? -1.647 16.412 -0.354 1.00 58.31 81 ASP A CA 1
ATOM 623 C C . ASP A 1 81 ? -2.656 15.253 -0.230 1.00 58.31 81 ASP A C 1
ATOM 625 O O . ASP A 1 81 ? -3.773 15.442 0.249 1.00 58.31 81 ASP A O 1
ATOM 629 N N . ALA A 1 82 ? -2.271 14.035 -0.629 1.00 60.34 82 ALA A N 1
ATOM 630 C CA . ALA A 1 82 ? -3.135 12.851 -0.609 1.00 60.34 82 ALA A CA 1
ATOM 631 C C . ALA A 1 82 ? -3.583 12.431 0.809 1.00 60.34 82 ALA A C 1
ATOM 633 O O . ALA A 1 82 ? -4.526 11.656 0.959 1.00 60.34 82 ALA A O 1
ATOM 634 N N . GLY A 1 83 ? -2.934 12.946 1.860 1.00 75.81 83 GLY A N 1
ATOM 635 C CA . GLY A 1 83 ? -3.347 12.728 3.243 1.00 75.81 83 GLY A CA 1
ATOM 636 C C . GLY A 1 83 ? -3.135 11.290 3.728 1.00 75.81 83 GLY A C 1
ATOM 637 O O . GLY A 1 83 ? -2.087 10.683 3.500 1.00 75.81 83 GLY A O 1
ATOM 638 N N . VAL A 1 84 ? -4.111 10.769 4.478 1.00 82.44 84 VAL A N 1
ATOM 639 C CA . VAL A 1 84 ? -4.076 9.419 5.062 1.00 82.44 84 VAL A CA 1
ATOM 640 C C . VAL A 1 84 ? -5.034 8.507 4.303 1.00 82.44 84 VAL A C 1
ATOM 642 O O . VAL A 1 84 ? -6.223 8.798 4.213 1.00 82.44 84 VAL A O 1
ATOM 645 N N . LEU A 1 85 ? -4.520 7.380 3.820 1.00 87.19 85 LEU A N 1
ATOM 646 C CA . LEU A 1 85 ? -5.267 6.343 3.119 1.00 87.19 85 LEU A CA 1
ATOM 647 C C . LEU A 1 85 ? -5.458 5.132 4.030 1.00 87.19 85 LEU A C 1
ATOM 649 O O . LEU A 1 85 ? -4.491 4.581 4.558 1.00 87.19 85 LEU A O 1
ATOM 653 N N . ARG A 1 86 ? -6.694 4.666 4.192 1.00 89.25 86 ARG A N 1
ATOM 654 C CA . ARG A 1 86 ? -6.957 3.393 4.867 1.00 89.25 86 ARG A CA 1
ATOM 655 C C . ARG A 1 86 ? -6.660 2.257 3.894 1.00 89.25 86 ARG A C 1
ATOM 657 O O . ARG A 1 86 ? -7.320 2.175 2.864 1.00 89.25 86 ARG A O 1
ATOM 664 N N . ILE A 1 87 ? -5.645 1.437 4.171 1.00 89.56 87 ILE A N 1
ATOM 665 C CA . ILE A 1 87 ? -5.163 0.462 3.184 1.00 89.56 87 ILE A CA 1
ATOM 666 C C . ILE A 1 87 ? -6.121 -0.718 3.071 1.00 89.56 87 ILE A C 1
ATOM 668 O O . ILE A 1 87 ? -6.425 -1.407 4.041 1.00 89.56 87 ILE A O 1
ATOM 672 N N . GLU A 1 88 ? -6.520 -0.981 1.836 1.00 89.88 88 GLU A N 1
ATOM 673 C CA . GLU A 1 88 ? -7.345 -2.110 1.421 1.00 89.88 88 GLU A CA 1
ATOM 674 C C . GLU A 1 88 ? -6.673 -2.941 0.330 1.00 89.88 88 GLU A C 1
ATOM 676 O O . GLU A 1 88 ? -7.244 -3.923 -0.128 1.00 89.88 88 GLU A O 1
ATOM 681 N N . GLY A 1 89 ? -5.479 -2.574 -0.120 1.00 89.94 89 GLY A N 1
ATOM 682 C CA . GLY A 1 89 ? -4.725 -3.368 -1.074 1.00 89.94 89 GLY A CA 1
ATOM 683 C C . GLY A 1 89 ? -3.381 -2.759 -1.407 1.00 89.94 89 GLY A C 1
ATOM 684 O O . GLY A 1 89 ? -3.141 -1.573 -1.175 1.00 89.94 89 GLY A O 1
ATOM 685 N N . MET A 1 90 ? -2.513 -3.580 -1.975 1.00 92.06 90 MET A N 1
ATOM 686 C CA . MET A 1 90 ? -1.224 -3.157 -2.495 1.00 92.06 90 MET A CA 1
ATOM 687 C C . MET A 1 90 ? -0.886 -3.934 -3.756 1.00 92.06 90 MET A C 1
ATOM 689 O O . MET A 1 90 ? -1.219 -5.113 -3.873 1.00 92.06 90 MET A O 1
ATOM 693 N N . GLY A 1 91 ? -0.151 -3.294 -4.652 1.00 91.81 91 GLY A N 1
ATOM 694 C CA . GLY A 1 91 ? 0.432 -3.942 -5.813 1.00 91.81 91 GLY A CA 1
ATOM 695 C C . GLY A 1 91 ? 1.776 -3.348 -6.195 1.00 91.81 91 GLY A C 1
ATOM 696 O O . GLY A 1 91 ? 2.200 -2.327 -5.646 1.00 91.81 91 GLY A O 1
ATOM 697 N N . TYR A 1 92 ? 2.438 -3.990 -7.145 1.00 92.12 92 TYR A N 1
ATOM 698 C CA . TYR A 1 92 ? 3.626 -3.464 -7.799 1.00 92.12 92 TYR A CA 1
ATOM 699 C C . TYR A 1 92 ? 3.551 -3.708 -9.298 1.00 92.12 92 TYR A C 1
ATOM 701 O O . TYR A 1 92 ? 2.942 -4.679 -9.742 1.00 92.12 92 TYR A O 1
ATOM 709 N N . PHE A 1 93 ? 4.194 -2.826 -10.050 1.00 90.50 93 PHE A N 1
ATOM 710 C CA . PHE A 1 93 ? 4.404 -2.964 -11.479 1.00 90.50 93 PHE A CA 1
ATOM 711 C C . PHE A 1 93 ? 5.899 -2.764 -11.727 1.00 90.50 93 PHE A C 1
ATOM 713 O O . PHE A 1 93 ? 6.462 -1.716 -11.399 1.00 90.50 93 PHE A O 1
ATOM 720 N N . ASP A 1 94 ? 6.551 -3.791 -12.260 1.00 87.31 94 ASP A N 1
ATOM 721 C CA . ASP A 1 94 ? 7.973 -3.736 -12.568 1.00 87.31 94 ASP A CA 1
ATOM 722 C C . ASP A 1 94 ? 8.316 -2.645 -13.607 1.00 87.31 94 ASP A C 1
ATOM 724 O O . ASP A 1 94 ? 7.558 -2.416 -14.548 1.00 87.31 94 ASP A O 1
ATOM 728 N N . PRO A 1 95 ? 9.492 -2.004 -13.496 1.00 89.69 95 PRO A N 1
ATOM 729 C CA . PRO A 1 95 ? 10.521 -2.263 -12.494 1.00 89.69 95 PRO A CA 1
ATOM 730 C C . PRO A 1 95 ? 10.400 -1.405 -11.224 1.00 89.69 95 PRO A C 1
ATOM 732 O O . PRO A 1 95 ? 11.115 -1.663 -10.254 1.00 89.69 95 PRO A O 1
ATOM 735 N N . ASP A 1 96 ? 9.555 -0.373 -11.213 1.00 92.00 96 ASP A N 1
ATOM 736 C CA . ASP A 1 96 ? 9.729 0.756 -10.294 1.00 92.00 96 ASP A CA 1
ATOM 737 C C . ASP A 1 96 ? 8.443 1.353 -9.692 1.00 92.00 96 ASP A C 1
ATOM 739 O O . ASP A 1 96 ? 8.537 2.291 -8.897 1.00 92.00 96 ASP A O 1
ATOM 743 N N . VAL A 1 97 ? 7.261 0.795 -9.964 1.00 93.12 97 VAL A N 1
ATOM 744 C CA . VAL A 1 97 ? 5.989 1.313 -9.439 1.00 93.12 97 VAL A CA 1
ATOM 745 C C . VAL A 1 97 ? 5.451 0.452 -8.299 1.00 93.12 97 VAL A C 1
ATOM 747 O O . VAL A 1 97 ? 5.320 -0.764 -8.411 1.00 93.12 97 VAL A O 1
ATOM 750 N N . VAL A 1 98 ? 5.041 1.102 -7.208 1.00 93.19 98 VAL A N 1
ATOM 751 C CA . VAL A 1 98 ? 4.236 0.512 -6.130 1.00 93.19 98 VAL A CA 1
ATOM 752 C C . VAL A 1 98 ? 2.898 1.238 -6.064 1.00 93.19 98 VAL A C 1
ATOM 754 O O . VAL A 1 98 ? 2.837 2.465 -6.123 1.00 93.19 98 VAL A O 1
ATOM 757 N N . THR A 1 99 ? 1.821 0.476 -5.920 1.00 92.56 99 THR A N 1
ATOM 758 C CA . THR A 1 99 ? 0.457 0.997 -5.858 1.00 92.56 99 THR A CA 1
ATOM 759 C C . THR A 1 99 ? -0.195 0.648 -4.526 1.00 92.56 99 THR A C 1
ATOM 761 O O . THR A 1 99 ? -0.130 -0.493 -4.071 1.00 92.56 99 THR A O 1
ATOM 764 N N . PHE A 1 100 ? -0.865 1.625 -3.921 1.00 91.44 100 PHE A N 1
ATOM 765 C CA . PHE A 1 100 ? -1.656 1.478 -2.705 1.00 91.44 100 PHE A CA 1
ATOM 766 C C . PHE A 1 100 ? -3.128 1.696 -3.023 1.00 91.44 100 PHE A C 1
ATOM 768 O O . PHE A 1 100 ? -3.503 2.713 -3.603 1.00 91.44 100 PHE A O 1
ATOM 775 N N . TYR A 1 101 ? -3.962 0.755 -2.603 1.00 90.88 101 TYR A N 1
ATOM 776 C CA . TYR A 1 101 ? -5.407 0.805 -2.759 1.00 90.88 101 TYR A CA 1
ATOM 777 C C . TYR A 1 101 ? -6.057 1.036 -1.405 1.00 90.88 101 TYR A C 1
ATOM 779 O O . TYR A 1 101 ? -5.647 0.437 -0.408 1.00 90.88 101 TYR A O 1
ATOM 787 N N . GLY A 1 102 ? -7.094 1.863 -1.362 1.00 89.62 102 GLY A N 1
ATOM 788 C CA . GLY A 1 102 ? -7.783 2.121 -0.112 1.00 89.62 102 GLY A CA 1
ATOM 789 C C . GLY A 1 102 ? -8.958 3.072 -0.215 1.00 89.62 102 GLY A C 1
ATOM 790 O O . GLY A 1 102 ? -9.469 3.357 -1.301 1.00 89.62 102 GLY A O 1
ATOM 791 N N . THR A 1 103 ? -9.340 3.594 0.946 1.00 87.44 103 THR A N 1
ATOM 792 C CA . THR A 1 103 ? -10.341 4.652 1.080 1.00 87.44 103 THR A CA 1
ATOM 793 C C . THR A 1 103 ? -9.748 5.881 1.750 1.00 87.44 103 THR A C 1
ATOM 795 O O . THR A 1 103 ? -9.019 5.760 2.742 1.00 87.44 103 THR A O 1
ATOM 798 N N . ASP A 1 104 ? -10.073 7.057 1.229 1.00 86.31 104 ASP A N 1
ATOM 799 C CA . ASP A 1 104 ? -9.733 8.330 1.861 1.00 86.31 104 ASP A CA 1
ATOM 800 C C . ASP A 1 104 ? -10.601 8.598 3.119 1.00 86.31 104 ASP A C 1
ATOM 802 O O . ASP A 1 104 ? -11.526 7.832 3.421 1.00 86.31 104 ASP A O 1
ATOM 806 N N . PRO A 1 105 ? -10.334 9.675 3.884 1.00 81.06 105 PRO A N 1
ATOM 807 C CA . PRO A 1 105 ? -11.132 10.018 5.063 1.00 81.06 105 PRO A CA 1
ATOM 808 C C . PRO A 1 105 ? -12.599 10.374 4.771 1.00 81.06 105 PRO A C 1
ATOM 810 O O . PRO A 1 105 ? -13.419 10.314 5.685 1.00 81.06 105 PRO A O 1
ATOM 813 N N . ALA A 1 106 ? -12.938 10.743 3.533 1.00 84.38 106 ALA A N 1
ATOM 814 C CA . ALA A 1 106 ? -14.310 10.988 3.090 1.00 84.38 106 ALA A CA 1
ATOM 815 C C . ALA A 1 106 ? -15.028 9.693 2.647 1.00 84.38 106 ALA A C 1
ATOM 817 O O . ALA A 1 106 ? -16.207 9.734 2.296 1.00 84.38 106 ALA A O 1
ATOM 818 N N . GLY A 1 107 ? -14.343 8.543 2.681 1.00 83.19 107 GLY A N 1
ATOM 819 C CA . GLY A 1 107 ? -14.858 7.252 2.224 1.00 83.19 107 GLY A CA 1
ATOM 820 C C . GLY A 1 107 ? -14.770 7.055 0.707 1.00 83.19 107 GLY A C 1
ATOM 821 O O . GLY A 1 107 ? -15.286 6.063 0.191 1.00 83.19 107 GLY A O 1
ATOM 822 N N . GLY A 1 108 ? -14.123 7.974 -0.013 1.00 85.81 108 GLY A N 1
ATOM 823 C CA . GLY A 1 108 ? -13.858 7.863 -1.440 1.00 85.81 108 GLY A CA 1
ATOM 824 C C . GLY A 1 108 ? -12.861 6.747 -1.727 1.00 85.81 108 GLY A C 1
ATOM 825 O O . GLY A 1 108 ? -11.887 6.558 -0.998 1.00 85.81 108 GLY A O 1
ATOM 826 N N . ARG A 1 109 ? -13.104 5.984 -2.797 1.00 87.69 109 ARG A N 1
ATOM 827 C CA . ARG A 1 109 ? -12.137 4.998 -3.290 1.00 87.69 109 ARG A CA 1
ATOM 828 C C . ARG A 1 109 ? -10.922 5.741 -3.831 1.00 87.69 109 ARG A C 1
ATOM 830 O O . ARG A 1 109 ? -11.056 6.517 -4.772 1.00 87.69 109 ARG A O 1
ATOM 837 N N . THR A 1 110 ? -9.752 5.405 -3.307 1.00 87.69 110 THR A N 1
ATOM 838 C CA . THR A 1 110 ? -8.505 6.085 -3.644 1.00 87.69 110 THR A CA 1
ATOM 839 C C . THR A 1 110 ? -7.422 5.074 -3.978 1.00 87.69 110 THR A C 1
ATOM 841 O O . THR A 1 110 ? -7.301 4.013 -3.360 1.00 87.69 110 THR A O 1
ATOM 844 N N . GLN A 1 111 ? -6.633 5.419 -4.988 1.00 89.62 111 GLN A N 1
ATOM 845 C CA . GLN A 1 111 ? -5.448 4.689 -5.398 1.00 89.62 111 GLN A CA 1
ATOM 846 C C . GLN A 1 111 ? -4.288 5.674 -5.428 1.00 89.62 111 GLN A C 1
ATOM 848 O O . GLN A 1 111 ? -4.403 6.737 -6.037 1.00 89.62 111 GLN A O 1
ATOM 853 N N . LEU A 1 112 ? -3.184 5.325 -4.774 1.00 88.75 112 LEU A N 1
ATOM 854 C CA . LEU A 1 112 ? -1.942 6.073 -4.896 1.00 88.75 112 LEU A CA 1
ATOM 855 C C . LEU A 1 112 ? -0.904 5.229 -5.621 1.00 88.75 112 LEU A C 1
ATOM 857 O O . LEU A 1 112 ? -0.619 4.106 -5.211 1.00 88.75 112 LEU A O 1
ATOM 861 N N . ILE A 1 113 ? -0.323 5.801 -6.668 1.00 91.50 113 ILE A N 1
ATOM 862 C CA . ILE A 1 113 ? 0.715 5.188 -7.492 1.00 91.50 113 ILE A CA 1
ATOM 863 C C . ILE A 1 113 ? 2.009 5.956 -7.225 1.00 91.50 113 ILE A C 1
ATOM 865 O O . ILE A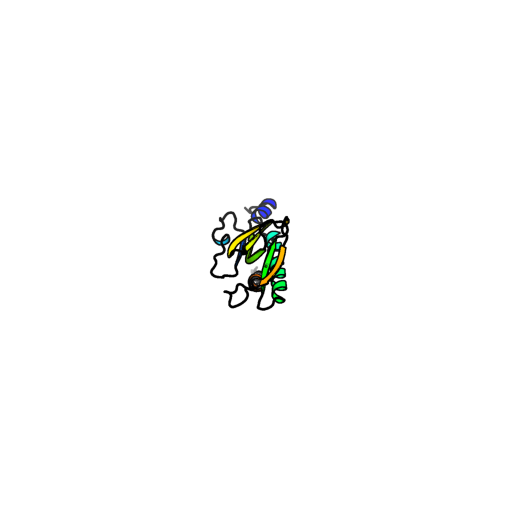 1 113 ? 2.053 7.168 -7.417 1.00 91.50 113 ILE A O 1
ATOM 869 N N . GLN A 1 114 ? 3.048 5.266 -6.759 1.00 90.75 114 GLN A N 1
ATOM 870 C CA . GLN A 1 114 ? 4.333 5.865 -6.404 1.00 90.75 114 GLN A CA 1
ATOM 871 C C . GLN A 1 114 ? 5.478 5.155 -7.115 1.00 90.75 114 GLN A C 1
ATOM 873 O O . GLN A 1 114 ? 5.552 3.926 -7.119 1.00 90.75 114 GLN A O 1
ATOM 878 N N . HIS A 1 115 ? 6.428 5.937 -7.622 1.00 93.38 115 HIS A N 1
ATOM 879 C CA . HIS A 1 115 ? 7.726 5.409 -8.014 1.00 93.38 115 HIS A CA 1
ATOM 880 C C . HIS A 1 115 ? 8.557 5.069 -6.763 1.00 93.38 115 HIS A C 1
ATOM 882 O O . HIS A 1 115 ? 8.569 5.829 -5.788 1.00 93.38 115 HIS A O 1
ATOM 888 N N . VAL A 1 116 ? 9.292 3.955 -6.778 1.00 93.44 116 VAL A N 1
ATOM 889 C CA . VAL A 1 116 ? 10.045 3.446 -5.614 1.00 93.44 116 VAL A CA 1
ATOM 890 C C . VAL A 1 116 ? 11.076 4.425 -5.061 1.00 93.44 116 VAL A C 1
ATOM 892 O O . VAL A 1 116 ? 11.285 4.468 -3.852 1.00 93.44 116 VAL A O 1
ATOM 895 N N . THR A 1 117 ? 11.706 5.244 -5.908 1.00 92.69 117 THR A N 1
ATOM 896 C CA . THR A 1 117 ? 12.698 6.241 -5.455 1.00 92.69 117 THR A CA 1
ATOM 897 C C . THR A 1 117 ? 12.074 7.412 -4.694 1.00 92.69 117 THR A C 1
ATOM 899 O O . THR A 1 117 ? 12.784 8.134 -4.001 1.00 92.69 117 THR A O 1
ATOM 902 N N . GLN A 1 118 ? 10.757 7.597 -4.803 1.00 88.75 118 GLN A N 1
ATOM 903 C CA . GLN A 1 118 ? 9.987 8.653 -4.139 1.00 88.75 118 GLN A CA 1
ATOM 904 C C . GLN A 1 118 ? 9.165 8.108 -2.964 1.00 88.75 118 GLN A C 1
ATOM 906 O O . GLN A 1 118 ? 8.335 8.815 -2.392 1.00 88.75 118 GLN A O 1
ATOM 911 N N . LEU A 1 119 ? 9.340 6.830 -2.626 1.00 86.75 119 LEU A N 1
ATOM 912 C CA . LEU A 1 119 ? 8.542 6.164 -1.616 1.00 86.75 119 LEU A CA 1
ATOM 913 C C . LEU A 1 119 ? 8.855 6.731 -0.221 1.00 86.75 119 LEU A C 1
ATOM 915 O O . LEU A 1 119 ? 9.941 6.527 0.317 1.00 86.75 119 LEU A O 1
ATOM 919 N N . SER A 1 120 ? 7.870 7.390 0.391 1.00 84.69 120 SER A N 1
ATOM 920 C CA . SER A 1 120 ? 7.920 7.823 1.788 1.00 84.69 120 SER A CA 1
ATOM 921 C C . SER A 1 120 ? 6.623 7.443 2.496 1.00 84.69 120 SER A C 1
ATOM 923 O O . SER A 1 120 ? 5.560 8.014 2.246 1.00 84.69 120 SER A O 1
ATOM 925 N N . VAL A 1 121 ? 6.711 6.421 3.348 1.00 85.81 121 VAL A N 1
ATOM 926 C CA . VAL A 1 121 ? 5.563 5.729 3.943 1.00 85.81 121 VAL A CA 1
ATOM 927 C C . VAL A 1 121 ? 5.560 5.914 5.454 1.00 85.81 121 VAL A C 1
ATOM 929 O O . VAL A 1 121 ? 6.539 5.602 6.131 1.00 85.81 121 VAL A O 1
ATOM 932 N N . MET A 1 122 ? 4.423 6.347 5.995 1.00 89.38 122 MET A N 1
ATOM 933 C CA . MET A 1 122 ? 4.144 6.372 7.428 1.00 89.38 122 MET A CA 1
ATOM 934 C C . MET A 1 122 ? 2.972 5.440 7.736 1.00 89.38 122 MET A C 1
ATOM 936 O O . MET A 1 122 ? 1.883 5.625 7.202 1.00 89.38 122 MET A O 1
ATOM 940 N N . LEU A 1 123 ? 3.157 4.475 8.636 1.00 90.62 123 LEU A N 1
ATOM 941 C CA . LEU A 1 123 ? 2.059 3.643 9.137 1.00 90.62 123 LEU A CA 1
ATOM 942 C C . LEU A 1 123 ? 1.420 4.304 10.361 1.00 90.62 123 LEU A C 1
ATOM 944 O O . LEU A 1 123 ? 2.113 4.724 11.288 1.00 90.62 123 LEU A O 1
ATOM 948 N N . ARG A 1 124 ? 0.092 4.404 10.361 1.00 90.00 124 ARG A N 1
ATOM 949 C CA . ARG A 1 124 ? -0.710 4.987 11.440 1.00 90.00 124 ARG A CA 1
ATOM 950 C C . ARG A 1 124 ? -1.798 4.011 11.863 1.00 90.00 124 ARG A C 1
ATOM 952 O O . ARG A 1 124 ? -2.371 3.311 11.037 1.00 90.00 124 ARG A O 1
ATOM 959 N N . ALA A 1 125 ? -2.101 4.004 13.153 1.00 89.62 125 ALA A N 1
ATOM 960 C CA . ALA A 1 125 ? -3.278 3.345 13.695 1.00 89.62 125 ALA A CA 1
ATOM 961 C C . ALA A 1 125 ? -4.469 4.306 13.605 1.00 89.62 125 ALA A C 1
ATOM 963 O O . ALA A 1 125 ? -4.386 5.421 14.123 1.00 89.62 125 ALA A O 1
ATOM 964 N N . LEU A 1 126 ? -5.559 3.894 12.959 1.00 87.62 126 LEU A N 1
ATOM 965 C CA . LEU A 1 126 ? -6.816 4.645 12.936 1.00 87.62 126 LEU A CA 1
ATOM 966 C C . LEU A 1 126 ? -7.953 3.805 13.515 1.00 87.62 126 LEU A C 1
ATOM 968 O O . LEU A 1 126 ? -8.021 2.619 13.190 1.00 87.62 126 LEU A O 1
ATOM 972 N N . PRO A 1 127 ? -8.893 4.397 14.275 1.00 86.38 127 PRO A N 1
ATOM 973 C CA . PRO A 1 127 ? -10.078 3.684 14.750 1.00 86.38 127 PRO A CA 1
ATOM 974 C C . PRO A 1 127 ? -10.783 2.967 13.600 1.00 86.38 127 PRO A C 1
ATOM 976 O O . PRO A 1 127 ? -10.879 3.533 12.502 1.00 86.38 127 PRO A O 1
ATOM 979 N N . LYS A 1 128 ? -11.224 1.723 13.811 1.00 85.75 128 LYS A N 1
ATOM 980 C CA . LYS A 1 128 ? -12.006 0.969 12.825 1.00 85.75 128 LYS A CA 1
ATOM 981 C C . LYS A 1 128 ? -13.291 1.731 12.476 1.00 85.75 128 LYS A C 1
ATOM 983 O O . LYS A 1 128 ? -13.842 2.413 13.343 1.00 85.75 128 LYS A O 1
ATOM 988 N N . PRO A 1 129 ? -13.781 1.662 11.226 1.00 81.50 129 PRO A N 1
ATOM 989 C CA . PRO A 1 129 ? -15.068 2.253 10.886 1.00 81.50 129 PRO A CA 1
ATOM 990 C C . PRO A 1 129 ? -16.161 1.680 11.792 1.00 81.50 129 PRO A C 1
ATOM 992 O O . PRO A 1 129 ? -16.161 0.484 12.074 1.00 81.50 129 PRO A O 1
ATOM 995 N N . GLN A 1 130 ? -17.118 2.505 12.218 1.00 77.62 130 GLN A N 1
ATOM 996 C CA . GLN A 1 130 ? -18.182 2.058 13.127 1.00 77.62 130 GLN A CA 1
ATOM 997 C C . GLN A 1 130 ? -19.049 0.936 12.526 1.00 77.62 130 GLN A C 1
ATOM 999 O O . GLN A 1 130 ? -19.604 0.123 13.257 1.00 77.62 130 GLN A O 1
ATOM 1004 N N . SER A 1 131 ? -19.135 0.868 11.195 1.00 76.75 131 SER A N 1
ATOM 1005 C CA . SER A 1 131 ? -19.817 -0.197 10.455 1.00 76.75 131 SER A CA 1
ATOM 1006 C C . SER A 1 131 ? -19.031 -1.513 10.371 1.00 76.75 131 SER A C 1
ATOM 1008 O O . SER A 1 131 ? -19.574 -2.502 9.886 1.00 76.75 131 SER A O 1
ATOM 1010 N N . ALA A 1 132 ? -17.766 -1.552 10.801 1.00 74.75 132 ALA A N 1
ATOM 1011 C CA . ALA A 1 132 ? -16.933 -2.747 10.734 1.00 74.75 132 ALA A CA 1
ATOM 1012 C C . ALA A 1 132 ? -17.082 -3.606 12.001 1.00 74.75 132 ALA A C 1
ATOM 1014 O O . ALA A 1 132 ? -16.733 -3.186 13.110 1.00 74.75 132 ALA A O 1
ATOM 1015 N N . GLU A 1 133 ? -17.539 -4.849 11.828 1.00 76.62 133 GLU A N 1
ATOM 1016 C CA . GLU A 1 133 ? -17.655 -5.827 12.919 1.00 76.62 133 GLU A CA 1
ATOM 1017 C C . GLU A 1 133 ? -16.282 -6.144 13.538 1.00 76.62 133 GLU A C 1
ATOM 1019 O O . GLU A 1 133 ? -16.108 -6.062 14.755 1.00 76.62 133 GLU A O 1
ATOM 1024 N N . ALA A 1 134 ? -15.270 -6.386 12.701 1.00 81.88 134 ALA A N 1
ATOM 1025 C CA . ALA A 1 134 ? -13.891 -6.662 13.101 1.00 81.88 134 ALA A CA 1
ATOM 1026 C C . ALA A 1 134 ? -12.902 -5.756 12.347 1.00 81.88 134 ALA A C 1
ATOM 1028 O O . ALA A 1 134 ? -13.186 -5.368 11.209 1.00 81.88 134 ALA A O 1
ATOM 1029 N N . PRO A 1 135 ? -11.741 -5.426 12.944 1.00 81.56 135 PRO A N 1
ATOM 1030 C CA . PRO A 1 135 ? -10.744 -4.607 12.279 1.00 81.56 135 PRO A CA 1
ATOM 1031 C C . PRO A 1 135 ? -10.129 -5.352 11.088 1.00 81.56 135 PRO A C 1
ATOM 1033 O O . PRO A 1 135 ? -9.733 -6.518 11.184 1.00 81.56 135 PRO A O 1
ATOM 1036 N N . ARG A 1 136 ? -9.990 -4.663 9.959 1.00 85.69 136 ARG A N 1
ATOM 1037 C CA . ARG A 1 136 ? -9.275 -5.175 8.790 1.00 85.69 136 ARG A CA 1
ATOM 1038 C C . ARG A 1 136 ? -7.776 -5.249 9.082 1.00 85.69 136 ARG A C 1
ATOM 1040 O O . ARG A 1 136 ? -7.162 -4.308 9.587 1.00 85.69 136 ARG A O 1
ATOM 1047 N N . ARG A 1 137 ? -7.212 -6.416 8.779 1.00 86.69 137 ARG A N 1
ATOM 1048 C CA . ARG A 1 137 ? -5.820 -6.798 9.031 1.00 86.69 137 ARG A CA 1
ATOM 1049 C C . ARG A 1 137 ? -5.204 -7.297 7.731 1.00 86.69 137 ARG A C 1
ATOM 1051 O O . ARG A 1 137 ? -5.233 -8.493 7.433 1.00 86.69 137 ARG A O 1
ATOM 1058 N N . ILE A 1 138 ? -4.782 -6.361 6.889 1.00 86.62 138 ILE A N 1
ATOM 1059 C CA . ILE A 1 138 ? -4.361 -6.668 5.523 1.00 86.62 138 ILE A CA 1
ATOM 1060 C C . ILE A 1 138 ? -2.933 -7.216 5.465 1.00 86.62 138 ILE A C 1
ATOM 1062 O O . ILE A 1 138 ? -2.641 -8.037 4.599 1.00 86.62 138 ILE A O 1
ATOM 1066 N N . GLY A 1 139 ? -2.068 -6.864 6.417 1.00 82.75 139 GLY A N 1
ATOM 1067 C CA . GLY A 1 139 ? -0.682 -7.332 6.477 1.00 82.75 139 GLY A CA 1
ATOM 1068 C C . GLY A 1 139 ? -0.560 -8.855 6.527 1.00 82.75 139 GLY A C 1
ATOM 1069 O O . GLY A 1 139 ? 0.300 -9.421 5.858 1.00 82.75 139 GLY A O 1
ATOM 1070 N N . PHE A 1 140 ? -1.460 -9.533 7.242 1.00 83.25 140 PHE A N 1
ATOM 1071 C CA . PHE A 1 140 ? -1.498 -11.002 7.296 1.00 83.25 140 PHE A CA 1
ATOM 1072 C C . PHE A 1 140 ? -1.985 -11.652 5.999 1.00 83.25 140 PHE A C 1
ATOM 1074 O O . PHE A 1 140 ? -1.612 -12.786 5.707 1.00 83.25 140 PHE A O 1
ATOM 1081 N N . ARG A 1 141 ? -2.842 -10.968 5.230 1.00 84.44 141 ARG A N 1
ATOM 1082 C CA . ARG A 1 141 ? -3.273 -11.454 3.911 1.00 84.44 141 ARG A CA 1
ATOM 1083 C C . ARG A 1 141 ? -2.148 -11.281 2.906 1.00 84.44 141 ARG A C 1
ATOM 1085 O O . ARG A 1 141 ? -1.752 -12.248 2.274 1.00 84.44 141 ARG A O 1
ATOM 1092 N N . LEU A 1 142 ? -1.586 -10.076 2.851 1.00 82.44 142 LEU A N 1
ATOM 1093 C CA . LEU A 1 142 ? -0.449 -9.749 2.003 1.00 82.44 142 LEU A CA 1
ATOM 1094 C C . LEU A 1 142 ? 0.751 -10.667 2.272 1.00 82.44 142 LEU A C 1
ATOM 1096 O O . LEU A 1 142 ? 1.444 -11.053 1.341 1.00 82.44 142 LEU A O 1
ATOM 1100 N N . SER A 1 143 ? 1.000 -11.060 3.526 1.00 80.62 143 SER A N 1
ATOM 1101 C CA . SER A 1 143 ? 2.152 -11.909 3.836 1.00 80.62 143 SER A CA 1
ATOM 1102 C C . SER A 1 143 ? 2.056 -13.329 3.284 1.00 80.62 143 SER A C 1
ATOM 1104 O O . SER A 1 143 ? 3.091 -13.927 3.023 1.00 80.62 143 SER A O 1
ATOM 1106 N N . ARG A 1 144 ? 0.844 -13.860 3.074 1.00 83.56 144 ARG A N 1
ATOM 1107 C CA . ARG A 1 144 ? 0.656 -15.191 2.466 1.00 83.56 144 ARG A CA 1
ATOM 1108 C C . ARG A 1 144 ? 1.147 -15.245 1.020 1.00 83.56 144 ARG A C 1
ATOM 1110 O O . ARG A 1 144 ? 1.439 -16.317 0.517 1.00 83.56 144 ARG A O 1
ATOM 1117 N N . GLU A 1 145 ? 1.252 -14.088 0.374 1.00 71.69 145 GLU A N 1
ATOM 1118 C CA . GLU A 1 145 ? 1.659 -13.950 -1.027 1.00 71.69 145 GLU A CA 1
ATOM 1119 C C . GLU A 1 145 ? 3.182 -13.935 -1.205 1.00 71.69 145 GLU A C 1
ATOM 1121 O O . GLU A 1 145 ? 3.679 -14.094 -2.316 1.00 71.69 145 GLU A O 1
ATOM 1126 N N . ILE A 1 146 ? 3.928 -13.711 -0.119 1.00 74.88 146 ILE A N 1
ATOM 1127 C CA . ILE A 1 146 ? 5.397 -13.648 -0.124 1.00 74.88 146 ILE A CA 1
ATOM 1128 C C . ILE A 1 146 ? 6.035 -14.811 0.640 1.00 74.88 146 ILE A C 1
ATOM 1130 O O . ILE A 1 146 ? 7.257 -14.958 0.619 1.00 74.88 146 ILE A O 1
ATOM 1134 N N . GLU A 1 147 ? 5.232 -15.610 1.345 1.00 66.12 147 GLU A N 1
ATOM 1135 C CA . GLU A 1 147 ? 5.691 -16.863 1.931 1.00 66.12 147 GLU A CA 1
ATOM 1136 C C . GLU A 1 147 ? 6.027 -17.828 0.783 1.00 66.12 147 GLU A C 1
ATOM 1138 O O . GLU A 1 147 ? 5.225 -17.975 -0.142 1.00 66.12 147 GLU A O 1
ATOM 1143 N N . PRO A 1 148 ? 7.226 -18.436 0.780 1.00 50.62 148 PRO A N 1
ATOM 1144 C CA . PRO A 1 148 ? 7.607 -19.354 -0.277 1.00 50.62 148 PRO A CA 1
ATOM 1145 C C . PRO A 1 148 ? 6.668 -20.560 -0.225 1.00 50.62 148 PRO A C 1
ATOM 1147 O O . PRO A 1 148 ? 6.760 -21.389 0.679 1.00 50.62 148 PRO A O 1
ATOM 1150 N N . GLY A 1 149 ? 5.763 -20.661 -1.199 1.00 43.81 149 GLY A N 1
ATOM 1151 C CA . GLY A 1 149 ? 5.340 -21.974 -1.662 1.00 43.81 149 GLY A CA 1
ATOM 1152 C C . GLY A 1 149 ? 6.597 -22.674 -2.156 1.00 43.81 149 GLY A C 1
ATOM 1153 O O . GLY A 1 149 ? 7.388 -22.039 -2.853 1.00 43.81 149 GLY A O 1
ATOM 1154 N N . GLU A 1 150 ? 6.819 -23.909 -1.711 1.00 36.06 150 GLU A N 1
ATOM 1155 C CA . GLU A 1 150 ? 7.902 -24.776 -2.172 1.00 36.06 150 GLU A CA 1
ATOM 1156 C C . GLU A 1 150 ? 8.025 -24.627 -3.692 1.00 36.06 150 GLU A C 1
ATOM 1158 O O . GLU A 1 150 ? 7.150 -25.054 -4.443 1.00 36.06 150 GLU A O 1
ATOM 1163 N N . GLU A 1 151 ? 9.054 -23.907 -4.145 1.00 39.22 151 GLU A N 1
ATOM 1164 C CA . GLU A 1 151 ? 9.367 -23.837 -5.561 1.00 39.22 151 GLU A CA 1
ATOM 1165 C C . GLU A 1 151 ? 9.698 -25.268 -5.958 1.00 39.22 151 GLU A C 1
ATOM 1167 O O . GLU A 1 151 ? 10.667 -25.825 -5.440 1.00 39.22 151 GLU A O 1
ATOM 1172 N N . ASP A 1 152 ? 8.832 -25.860 -6.788 1.00 36.22 152 ASP A N 1
ATOM 1173 C CA . ASP A 1 152 ? 8.953 -27.204 -7.341 1.00 36.22 152 ASP A CA 1
ATOM 1174 C C . ASP A 1 152 ? 10.408 -27.462 -7.722 1.00 36.22 152 ASP A C 1
ATOM 1176 O O . ASP A 1 152 ? 10.900 -27.057 -8.781 1.00 36.22 152 ASP A O 1
ATOM 1180 N N . GLY A 1 153 ? 11.097 -28.160 -6.823 1.00 40.56 153 GLY A N 1
ATOM 1181 C CA . GLY A 1 153 ? 12.366 -28.795 -7.075 1.00 40.56 153 GLY A CA 1
ATOM 1182 C C . GLY A 1 153 ? 12.121 -29.928 -8.051 1.00 40.56 153 GLY A C 1
ATOM 1183 O O . GLY A 1 153 ? 12.174 -31.093 -7.675 1.00 40.56 153 GLY A O 1
ATOM 1184 N N . THR A 1 154 ? 11.894 -29.597 -9.320 1.00 36.94 154 THR A N 1
ATOM 1185 C CA . THR A 1 154 ? 12.211 -30.522 -10.402 1.00 36.94 154 THR A CA 1
ATOM 1186 C C . THR A 1 154 ? 13.728 -30.499 -10.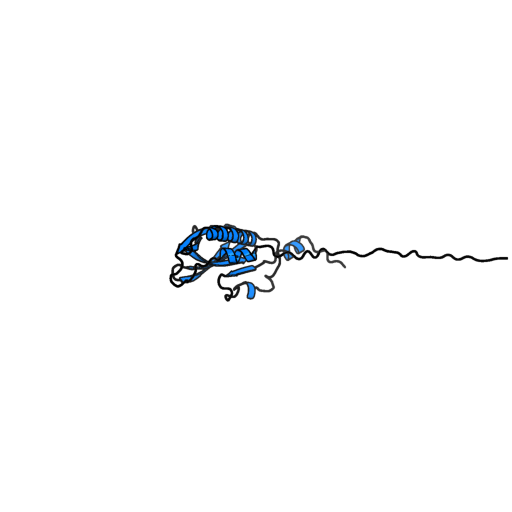537 1.00 36.94 154 THR A C 1
ATOM 1188 O O . THR A 1 154 ? 14.305 -29.873 -11.423 1.00 36.94 154 THR A O 1
ATOM 1191 N N . ALA A 1 155 ? 14.384 -31.144 -9.570 1.00 43.09 155 ALA A N 1
ATOM 1192 C CA . ALA A 1 155 ? 15.651 -31.785 -9.828 1.00 43.09 155 ALA A CA 1
ATOM 1193 C C . ALA A 1 155 ? 15.368 -32.775 -10.957 1.00 43.09 155 ALA A C 1
ATOM 1195 O O . ALA A 1 155 ? 14.684 -33.777 -10.761 1.00 43.09 155 ALA A O 1
ATOM 1196 N N . ASP A 1 156 ? 15.809 -32.416 -12.155 1.00 38.06 156 ASP A N 1
ATOM 1197 C CA . ASP A 1 156 ? 15.894 -33.325 -13.283 1.00 38.06 156 ASP A CA 1
ATOM 1198 C C . ASP A 1 156 ? 16.816 -34.477 -12.857 1.00 38.06 156 ASP A C 1
ATOM 1200 O O . ASP A 1 156 ? 18.046 -34.369 -12.862 1.00 38.06 156 ASP A O 1
ATOM 1204 N N . GLU A 1 157 ? 16.202 -35.553 -12.360 1.00 40.78 157 GLU A N 1
ATOM 1205 C CA . GLU A 1 157 ? 16.840 -36.843 -12.167 1.00 40.78 157 GLU A CA 1
ATOM 1206 C C . GLU A 1 157 ? 17.262 -37.371 -13.542 1.00 40.78 157 GLU A C 1
ATOM 1208 O O . GLU A 1 157 ? 16.581 -38.181 -14.169 1.00 40.78 157 GLU A O 1
ATOM 1213 N N . ALA A 1 158 ? 18.454 -36.983 -13.991 1.00 41.81 158 ALA A N 1
ATOM 1214 C CA . ALA A 1 158 ? 19.176 -37.709 -15.026 1.00 41.81 158 ALA A CA 1
ATOM 1215 C C . ALA A 1 158 ? 19.756 -39.013 -14.440 1.00 41.81 158 ALA A C 1
ATOM 1217 O O . ALA A 1 158 ? 20.964 -39.246 -14.420 1.00 41.81 158 ALA A O 1
ATOM 1218 N N . GLY A 1 159 ? 18.870 -39.890 -13.962 1.00 39.72 159 GLY A N 1
ATOM 1219 C CA . GLY A 1 159 ? 19.126 -41.304 -13.713 1.00 39.72 159 GLY A CA 1
ATOM 1220 C C . GLY A 1 159 ? 19.034 -42.100 -15.015 1.00 39.72 159 GLY A C 1
ATOM 1221 O O . GLY A 1 159 ? 18.178 -42.965 -15.163 1.00 39.72 159 GLY A O 1
ATOM 1222 N N . GLY A 1 160 ? 19.897 -41.799 -15.988 1.00 36.69 160 GLY A N 1
ATOM 1223 C CA . GLY A 1 160 ? 20.047 -42.582 -17.216 1.00 36.69 160 GLY A CA 1
ATOM 1224 C C . GLY A 1 160 ? 21.108 -43.663 -17.033 1.00 36.69 160 GLY A C 1
ATOM 1225 O O . GLY A 1 160 ? 22.294 -43.409 -17.226 1.00 36.69 160 GLY A O 1
ATOM 1226 N N . GLY A 1 161 ? 20.686 -44.859 -16.621 1.00 39.47 161 GLY A N 1
ATOM 1227 C CA . GLY A 1 161 ? 21.563 -45.998 -16.356 1.00 39.47 161 GLY A CA 1
ATOM 1228 C C . GLY A 1 161 ? 22.446 -46.389 -17.546 1.00 39.47 161 GLY A C 1
ATOM 1229 O O . GLY A 1 161 ? 21.956 -46.722 -18.621 1.00 39.47 161 GLY A O 1
ATOM 1230 N N . ALA A 1 162 ? 23.759 -46.429 -17.320 1.00 39.41 162 ALA A N 1
ATOM 1231 C CA . ALA A 1 162 ? 24.710 -47.112 -18.189 1.00 39.41 162 ALA A CA 1
ATOM 1232 C C . ALA A 1 162 ? 25.050 -48.476 -17.573 1.00 39.41 162 ALA A C 1
ATOM 1234 O O . ALA A 1 162 ? 25.968 -48.610 -16.766 1.00 39.41 162 ALA A O 1
ATOM 1235 N N . GLY A 1 163 ? 24.271 -49.492 -17.944 1.00 37.22 163 GLY A N 1
ATOM 1236 C CA . GLY A 1 163 ? 24.532 -50.8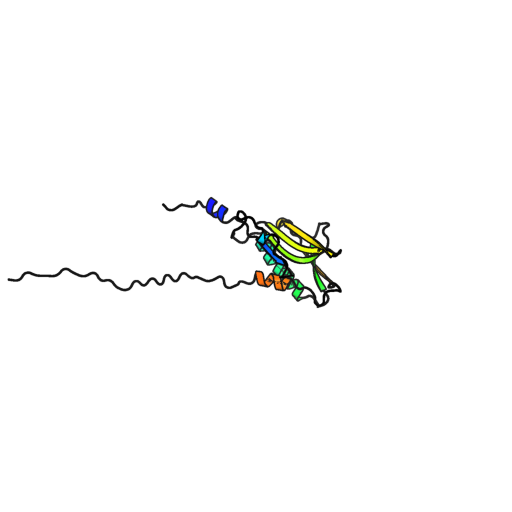91 -17.637 1.00 37.22 163 GLY A CA 1
ATOM 1237 C C . GLY A 1 163 ? 24.545 -51.732 -18.910 1.00 37.22 163 GLY A C 1
ATOM 1238 O O . GLY A 1 163 ? 23.489 -52.036 -19.444 1.00 37.22 163 GLY A O 1
ATOM 1239 N N . GLY A 1 164 ? 25.745 -52.145 -19.330 1.00 39.72 164 GLY A N 1
ATOM 1240 C CA . GLY A 1 164 ? 25.988 -53.408 -20.036 1.00 39.72 164 GLY A CA 1
ATOM 1241 C C . GLY A 1 164 ? 25.768 -53.434 -21.551 1.00 39.72 164 GLY A C 1
ATOM 1242 O O . GLY A 1 164 ? 24.653 -53.334 -22.044 1.00 39.72 164 GLY A O 1
ATOM 1243 N N . GLY A 1 165 ? 26.844 -53.705 -22.293 1.00 34.06 165 GLY A N 1
ATOM 1244 C CA . GLY A 1 165 ? 26.761 -54.010 -23.719 1.00 34.06 165 GLY A CA 1
ATOM 1245 C C . GLY A 1 165 ? 28.110 -54.370 -24.327 1.00 34.06 165 GLY A C 1
ATOM 1246 O O . GLY A 1 165 ? 28.592 -53.674 -25.212 1.00 34.06 165 GLY A O 1
ATOM 1247 N N . ALA A 1 166 ? 28.742 -55.429 -23.817 1.00 48.16 166 ALA A N 1
ATOM 1248 C CA . ALA A 1 166 ? 29.886 -56.058 -24.466 1.00 48.16 166 ALA A CA 1
ATOM 1249 C C . ALA A 1 166 ? 29.484 -56.527 -25.876 1.00 48.16 166 ALA A C 1
ATOM 1251 O O . ALA A 1 166 ? 28.585 -57.356 -26.020 1.00 48.16 166 ALA A O 1
ATOM 1252 N N . ALA A 1 167 ? 30.142 -55.992 -26.905 1.00 43.44 167 ALA A N 1
ATOM 1253 C CA . ALA A 1 167 ? 30.016 -56.494 -28.266 1.00 43.44 167 ALA A CA 1
ATOM 1254 C C . ALA A 1 167 ? 30.991 -57.672 -28.480 1.00 43.44 167 ALA A C 1
ATOM 1256 O O . ALA A 1 167 ? 32.141 -57.586 -28.039 1.00 43.44 167 ALA A O 1
ATOM 1257 N N . PRO A 1 168 ? 30.555 -58.765 -29.130 1.00 53.41 168 PRO A N 1
ATOM 1258 C CA . PRO A 1 168 ? 31.333 -59.987 -29.272 1.00 53.41 168 PRO A CA 1
ATOM 1259 C C . PRO A 1 168 ? 31.961 -60.138 -30.672 1.00 53.41 168 PRO A C 1
ATOM 1261 O O . PRO A 1 168 ? 31.581 -59.441 -31.611 1.00 53.41 168 PRO A O 1
ATOM 1264 N N . GLN A 1 169 ? 32.785 -61.189 -30.782 1.00 47.06 169 GLN A N 1
ATOM 1265 C CA . GLN A 1 169 ? 33.177 -61.951 -31.983 1.00 47.06 169 GLN A CA 1
ATOM 1266 C C . GLN A 1 169 ? 34.489 -61.541 -32.666 1.00 47.06 169 GLN A C 1
ATOM 1268 O O . GLN A 1 169 ? 34.567 -60.518 -33.331 1.00 47.06 169 GLN A O 1
ATOM 1273 N N . ASP A 1 170 ? 35.459 -62.460 -32.645 1.00 39.94 170 ASP A N 1
ATOM 1274 C CA . ASP A 1 170 ? 35.745 -63.141 -33.907 1.00 39.94 170 ASP A CA 1
ATOM 1275 C C . ASP A 1 170 ? 35.970 -64.643 -33.680 1.00 39.94 170 ASP A C 1
ATOM 1277 O O . ASP A 1 170 ? 36.668 -65.065 -32.754 1.00 39.94 170 ASP A O 1
ATOM 1281 N N . GLY A 1 171 ? 35.243 -65.434 -34.466 1.00 45.06 171 GLY A N 1
ATOM 1282 C CA . GLY A 1 171 ? 35.143 -66.883 -34.380 1.00 45.06 171 GLY A CA 1
ATOM 1283 C C . GLY A 1 171 ? 36.229 -67.565 -35.204 1.00 45.06 171 GLY A C 1
ATOM 1284 O O . GLY A 1 171 ? 36.657 -67.073 -36.242 1.00 45.06 171 GLY A O 1
ATOM 1285 N N . GLY A 1 172 ? 36.678 -68.723 -34.726 1.00 42.44 172 GLY A N 1
ATOM 1286 C CA . GLY A 1 172 ? 37.662 -69.543 -35.420 1.00 42.44 172 GLY A CA 1
ATOM 1287 C C . GLY A 1 172 ? 37.134 -70.241 -36.674 1.00 42.44 172 GLY A C 1
ATOM 1288 O O . GLY A 1 172 ? 35.931 -70.356 -36.884 1.00 42.44 172 GLY A O 1
ATOM 1289 N N . ALA A 1 173 ? 38.065 -70.783 -37.458 1.00 47.25 173 ALA A N 1
ATOM 1290 C CA . ALA A 1 173 ? 38.204 -72.218 -37.739 1.00 47.25 173 ALA A CA 1
ATOM 1291 C C . ALA A 1 173 ? 38.938 -72.436 -39.069 1.00 47.25 173 ALA A C 1
ATOM 1293 O O . ALA A 1 173 ? 38.552 -71.888 -40.094 1.00 47.25 173 ALA A O 1
ATOM 1294 N N . ALA A 1 174 ? 39.919 -73.336 -39.063 1.00 45.59 174 ALA A N 1
ATOM 1295 C CA . ALA A 1 174 ? 40.071 -74.346 -40.107 1.00 45.59 174 ALA A CA 1
ATOM 1296 C C . ALA A 1 174 ? 41.028 -75.422 -39.588 1.00 45.59 174 ALA A C 1
ATOM 1298 O O . ALA A 1 174 ? 42.188 -75.142 -39.289 1.00 45.59 174 ALA A O 1
ATOM 1299 N N . GLY A 1 175 ? 40.512 -76.640 -39.443 1.00 49.59 175 GLY A N 1
ATOM 1300 C CA . GLY A 1 175 ? 41.334 -77.823 -39.247 1.00 49.59 175 GLY A CA 1
ATOM 1301 C C . GLY A 1 175 ? 41.898 -78.341 -40.567 1.00 49.59 175 GLY A C 1
ATOM 1302 O O . GLY A 1 175 ? 41.332 -78.114 -41.637 1.00 49.59 175 GLY A O 1
ATOM 1303 N N . SER A 1 176 ? 42.988 -79.089 -40.460 1.00 50.22 176 SER A N 1
ATOM 1304 C CA . SER A 1 176 ? 43.172 -80.434 -41.020 1.00 50.22 176 SER A CA 1
ATOM 1305 C C . SER A 1 176 ? 44.318 -81.097 -40.269 1.00 50.22 176 SER A C 1
ATOM 1307 O O . SER A 1 176 ? 45.296 -80.377 -39.969 1.00 50.22 176 SER A O 1
#

Solvent-accessible surface area (backbone atoms only — not comparable to full-atom values): 10784 Å² total; per-residue (Å²): 135,84,83,79,74,49,72,66,57,55,51,54,68,35,61,25,28,44,63,50,65,50,56,65,53,84,86,57,73,49,75,62,63,78,70,54,55,76,91,52,62,44,77,40,76,87,30,65,8,50,52,50,46,58,52,49,31,53,51,42,28,61,54,54,77,76,52,59,78,59,34,21,63,25,39,33,48,70,93,54,91,81,45,51,33,37,61,41,28,45,30,27,36,46,55,39,30,36,34,42,30,27,30,37,87,88,67,45,83,42,73,49,79,41,49,57,94,73,67,45,84,40,85,40,82,39,72,45,59,92,87,50,92,67,48,67,66,50,24,68,58,52,41,65,76,70,52,81,68,82,73,82,79,76,70,81,78,82,79,74,82,90,75,87,79,88,83,84,86,88,82,89,88,82,89,133

Nearest PDB structures (foldseek):
  3pn5-assembly1_A  TM=3.864E-01  e=1.769E+00  Arabidopsis thaliana
  5xg8-assembly1_A  TM=4.017E-01  e=6.401E+00  Homo sapiens
  6kjx-assembly1_A  TM=1.914E-01  e=1.664E+00  Homo sapiens

Radius of gyration: 27.29 Å; Cα contacts (8 Å, |Δi|>4): 251; chains: 1; bounding box: 63×97×60 Å

Sequence (176 aa):
MSDIQTTAEAEENAALPALREVHADPARPATCEADLPPAMRGKAPKSPARWAYERLILYIRKFEERLDSEHEVAMGFVGGDAGVLRIEGMGYFDPDVVTFYGTDPAGGRTQLIQHVTQLSVMLRALPKPQSAEAPRRIGFRLSREIEPGEEDGTADEAGGGAGGGAAPQDGGAAGS

Secondary structure (DSSP, 8-state):
------HHHHHHHTTPPPEEEEESSTTS--TTTTT--GGG----S--HHHHHHHHHHHHHHHHHTT--TTEEEEEEETTSTT-EEEEEEEEEETTTEEEEEEE-TTS-EEEEEEEGGG--EEEEEEEPPTT-SS----HHHHHTTTS------------------PPP--------

InterPro domains:
  IPR046171 Protein of unknown function DUF6173 [PF19670] (63-140)

Organism: NCBI:txid1447782

Foldseek 3Di:
DDPPQDPVNVVVQLQQKDKDKDFLDPPDDPVDPVVPDPSNDDHHDQALQNVVLLVVLVVLLVVLVPDDFFWEKWKAFPPDPQGIFRFGMWMTIPHFKIKTWGADPVRDTDMDIDGSVRDDIDIDIDTAPPPDPTYRRCSVVSNVVVPDDPPPPPPVPPPPDDDDDDDDDDDDDDDD

pLDDT: mean 73.25, std 18.28, range [34.06, 94.19]

Mean predicted aligned error: 13.68 Å